Protein AF-A0A8J6J5U0-F1 (afdb_monomer_lite)

Secondary structure (DSSP, 8-state):
---PPP-----TTTT--HHHHHHHHHHHHHHHHHHHHHHHHHH--EEEEE-TTSPEEEEEEEEETTEEEEEEEETTEEEEEEEETTEEEEEETTEEEEEEEEEE-GGGSPPPPSSSPPPTT-EEEEEEETTEEEEEEEEPPTT--SS-SS---EEETTS-B--------EEE-TTS-EEESSSB--HHHHTSPPHHHHHHHHH---EEEES-HHHHHHHHHHHHHHHHHHHHHHHHHHHHHHHH-TTGGG-PPPHHHHHHHHHHHHHHHHHHHHHHHGGGG-EEE--

Sequence (287 aa):
MEKREPWEKKSPFSALSVYQRILLLLLIVMIAAFTGLAFWFQSHPGLVCVGMDGKKALLVRTQAGETVRYSGKLDGQSAEFSVTGDTVTYRWGEETYGPYQVKRDPTARPPYDPEDPWPSGQIGVEVRREGTVVFRGGYASPGRMLNDYWSRGLVWEDGTDYDDWTPGIYATTSTGEIVGVTTSADYHTVHQPQLYNVIQLVMGPRLSQRGSWTDYVKATALALFTVLYVLFYKQLLQARMNWLVKDGEQAQPSDISVAAALVGMLLLTGATLFSYLLPLTKLTPVW

Organism: NCBI:txid2763047

Foldseek 3Di:
DDDDDDDDPDPLVVPADPLLVVLLVLLVVLLVVLVVVVVVLVVWWFFWDQALQRDTDGFTWDDDPQKIKGWDDGPNWTWIWIDHQQFIWIDTHNDIDFRKGKDFDQLLEADADPVDGDQPPWTWMFIDGPNHTPATYTADAPPPDDPPDDDQRTAGNPRHGDPQPDSFNWDQDPVRFTDGPVGRDDPNVNPHDGVSVSNCVNVPHFIWTQFDPVLSVVLSVLSVVLSVCSSCVVVVQLVVQVVVDVPSVPDDDDPVSVVVSSVVSVVSSVVSSVSSVVRRSDIGTDD

Structure (mmCIF, N/CA/C/O backbone):
data_AF-A0A8J6J5U0-F1
#
_entry.id   AF-A0A8J6J5U0-F1
#
loop_
_atom_site.group_PDB
_atom_site.id
_atom_site.type_symbol
_atom_site.label_atom_id
_atom_site.label_alt_id
_atom_site.label_comp_id
_atom_site.label_asym_id
_atom_site.label_entity_id
_atom_site.label_seq_id
_atom_site.pdbx_PDB_ins_code
_atom_site.Cartn_x
_atom_site.Cartn_y
_atom_site.Cartn_z
_atom_site.occupancy
_atom_site.B_iso_or_equiv
_atom_site.auth_seq_id
_atom_site.auth_comp_id
_atom_site.auth_asym_id
_atom_site.auth_atom_id
_atom_site.pdbx_PDB_model_num
ATOM 1 N N . MET A 1 1 ? 34.403 -2.011 -63.382 1.00 35.84 1 MET A N 1
ATOM 2 C CA . MET A 1 1 ? 33.713 -3.083 -62.634 1.00 35.84 1 MET A CA 1
ATOM 3 C C . MET A 1 1 ? 34.403 -3.221 -61.293 1.00 35.84 1 MET A C 1
ATOM 5 O O . MET A 1 1 ? 35.448 -3.848 -61.207 1.00 35.84 1 MET A O 1
ATOM 9 N N . GLU A 1 2 ? 33.879 -2.541 -60.282 1.00 37.94 2 GLU A N 1
ATOM 10 C CA . GLU A 1 2 ? 34.408 -2.593 -58.921 1.00 37.94 2 GLU A CA 1
ATOM 11 C C . GLU A 1 2 ? 33.645 -3.694 -58.176 1.00 37.94 2 GLU A C 1
ATOM 13 O O . GLU A 1 2 ? 32.426 -3.608 -58.013 1.00 37.94 2 GLU A O 1
ATOM 18 N N . LYS A 1 3 ? 34.341 -4.778 -57.820 1.00 43.00 3 LYS A N 1
ATOM 19 C CA . LYS A 1 3 ? 33.795 -5.860 -56.992 1.00 43.00 3 LYS A CA 1
ATOM 20 C C . LYS A 1 3 ? 33.467 -5.272 -55.620 1.00 43.00 3 LYS A C 1
ATOM 22 O O . LYS A 1 3 ? 34.378 -4.957 -54.863 1.00 43.00 3 LYS A O 1
ATOM 27 N N . ARG A 1 4 ? 32.179 -5.112 -55.314 1.00 43.06 4 ARG A N 1
ATOM 28 C CA . ARG A 1 4 ? 31.720 -4.728 -53.975 1.00 43.06 4 ARG A CA 1
ATOM 29 C C . ARG A 1 4 ? 31.464 -5.991 -53.167 1.00 43.06 4 ARG A C 1
ATOM 31 O O . ARG A 1 4 ? 30.757 -6.887 -53.624 1.00 43.06 4 ARG A O 1
ATOM 38 N N . GLU A 1 5 ? 32.127 -6.067 -52.020 1.00 44.81 5 GLU A N 1
ATOM 39 C CA . GLU A 1 5 ? 32.159 -7.248 -51.164 1.00 44.81 5 GLU A CA 1
ATOM 40 C C . GLU A 1 5 ? 30.759 -7.629 -50.650 1.00 44.81 5 GLU A C 1
ATOM 42 O O . GLU A 1 5 ? 29.944 -6.744 -50.368 1.00 44.81 5 GLU A O 1
ATOM 47 N N . PRO A 1 6 ? 30.462 -8.937 -50.522 1.00 40.66 6 PRO A N 1
ATOM 48 C CA . PRO A 1 6 ? 29.196 -9.396 -49.979 1.00 40.66 6 PRO A CA 1
ATOM 49 C C . PRO A 1 6 ? 29.103 -9.001 -48.506 1.00 40.66 6 PRO A C 1
ATOM 51 O O . PRO A 1 6 ? 30.085 -9.094 -47.773 1.00 40.66 6 PRO A O 1
ATOM 54 N N . TRP A 1 7 ? 27.910 -8.596 -48.068 1.00 47.72 7 TRP A N 1
ATOM 55 C CA . TRP A 1 7 ? 27.603 -8.318 -46.667 1.00 47.72 7 TRP A CA 1
ATOM 56 C C . TRP A 1 7 ? 28.058 -9.492 -45.784 1.00 47.72 7 TRP A C 1
ATOM 58 O O . TRP A 1 7 ? 27.410 -10.540 -45.745 1.00 47.72 7 TRP A O 1
ATOM 68 N N . GLU A 1 8 ? 29.202 -9.330 -45.110 1.00 43.94 8 GLU A N 1
ATOM 69 C CA . GLU A 1 8 ? 29.763 -10.322 -44.195 1.00 43.94 8 GLU A CA 1
ATOM 70 C C . GLU A 1 8 ? 28.696 -10.746 -43.181 1.00 43.94 8 GLU A C 1
ATOM 72 O O . GLU A 1 8 ? 28.087 -9.910 -42.503 1.00 43.94 8 GLU A O 1
ATOM 77 N N . LYS A 1 9 ? 28.522 -12.064 -43.023 1.00 45.69 9 LYS A N 1
ATOM 78 C CA . LYS A 1 9 ? 27.790 -12.679 -41.910 1.00 45.69 9 LYS A CA 1
ATOM 79 C C . LYS A 1 9 ? 28.542 -12.424 -40.596 1.00 45.69 9 LYS A C 1
ATOM 81 O O . LYS A 1 9 ? 29.143 -13.326 -40.020 1.00 45.69 9 LYS A O 1
ATOM 86 N N . LYS A 1 10 ? 28.524 -11.184 -40.112 1.00 42.53 10 LYS A N 1
ATOM 87 C CA . LYS A 1 10 ? 28.963 -10.836 -38.759 1.00 42.53 10 LYS A CA 1
ATOM 88 C C . LYS A 1 10 ? 27.924 -11.330 -37.760 1.00 42.53 10 LYS A C 1
ATOM 90 O O . LYS A 1 10 ? 26.721 -11.213 -37.995 1.00 42.53 10 LYS A O 1
ATOM 95 N N . SER A 1 11 ? 28.388 -11.894 -36.643 1.00 50.31 11 SER A N 1
ATOM 96 C CA . SER A 1 11 ? 27.507 -12.316 -35.549 1.00 50.31 11 SER A CA 1
ATOM 97 C C . SER A 1 11 ? 26.600 -11.145 -35.134 1.00 50.31 11 SER A C 1
ATOM 99 O O . SER A 1 11 ? 27.070 -10.002 -35.108 1.00 50.31 11 SER A O 1
ATOM 101 N N . PRO A 1 12 ? 25.321 -11.381 -34.788 1.00 54.31 12 PRO A N 1
ATOM 102 C CA . PRO A 1 12 ? 24.338 -10.312 -34.574 1.00 54.31 12 PRO A CA 1
ATOM 103 C C . PRO A 1 12 ? 24.790 -9.265 -33.540 1.00 54.31 12 PRO A C 1
ATOM 105 O O . PRO A 1 12 ? 24.463 -8.089 -33.667 1.00 54.31 12 PRO A O 1
ATOM 108 N N . PHE A 1 13 ? 25.632 -9.656 -32.576 1.00 48.62 13 PHE A N 1
ATOM 109 C CA . PHE A 1 13 ? 26.193 -8.767 -31.556 1.00 48.62 13 PHE A CA 1
ATOM 110 C C . PHE A 1 13 ? 27.357 -7.878 -32.033 1.00 48.62 13 PHE A C 1
ATOM 112 O O . PHE A 1 13 ? 27.540 -6.759 -31.539 1.00 48.62 13 PHE A O 1
ATOM 119 N N . SER A 1 14 ? 28.149 -8.329 -33.008 1.00 51.62 14 SER A N 1
ATOM 120 C CA . SER A 1 14 ? 29.269 -7.545 -33.554 1.00 51.62 14 SER A CA 1
ATOM 121 C C . SER A 1 14 ? 28.816 -6.460 -34.542 1.00 51.62 14 SER A C 1
ATOM 123 O O . SER A 1 14 ? 29.557 -5.511 -34.782 1.00 51.62 14 SER A O 1
ATOM 125 N N . ALA A 1 15 ? 27.574 -6.541 -35.036 1.00 63.59 15 ALA A N 1
ATOM 126 C CA . ALA A 1 15 ? 26.960 -5.582 -35.959 1.00 63.59 15 ALA A CA 1
ATOM 127 C C . ALA A 1 15 ? 26.142 -4.454 -35.281 1.00 63.59 15 ALA A C 1
ATOM 129 O O . ALA A 1 15 ? 25.569 -3.611 -35.988 1.00 63.59 15 ALA A O 1
ATOM 130 N N 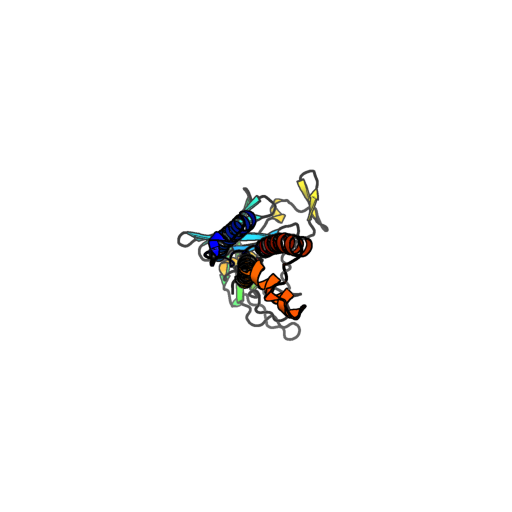. LEU A 1 16 ? 26.063 -4.449 -33.942 1.00 75.12 16 LEU A N 1
ATOM 131 C CA . LEU A 1 16 ? 25.364 -3.438 -33.134 1.00 75.12 16 LEU A CA 1
ATOM 132 C C . LEU A 1 16 ? 26.233 -2.193 -32.931 1.00 75.12 16 LEU A C 1
ATOM 134 O O . LEU A 1 16 ? 27.407 -2.307 -32.569 1.00 75.12 16 LEU A O 1
ATOM 138 N N . SER A 1 17 ? 25.646 -1.006 -33.097 1.00 84.31 17 SER A N 1
ATOM 139 C CA . SER A 1 17 ? 26.330 0.254 -32.786 1.00 84.31 17 SER A CA 1
ATOM 140 C C . SER A 1 17 ? 26.528 0.422 -31.275 1.00 84.31 17 SER A C 1
ATOM 142 O O . SER A 1 17 ? 25.809 -0.170 -30.467 1.00 84.31 17 SER A O 1
ATOM 144 N N . VAL A 1 18 ? 27.489 1.264 -30.874 1.00 87.50 18 VAL A N 1
ATOM 145 C CA . VAL A 1 18 ? 27.722 1.605 -29.455 1.00 87.50 18 VAL A CA 1
ATOM 146 C C . VAL A 1 18 ? 26.430 2.098 -28.795 1.00 87.50 18 VAL A C 1
ATOM 148 O O . VAL A 1 18 ? 26.090 1.654 -27.704 1.00 87.50 18 VAL A O 1
ATOM 151 N N . TYR A 1 19 ? 25.662 2.927 -29.503 1.00 88.25 19 TYR A N 1
ATOM 152 C CA . TYR A 1 19 ? 24.352 3.405 -29.065 1.00 88.25 19 TYR A CA 1
ATOM 153 C C . TYR A 1 19 ? 23.380 2.264 -28.724 1.00 88.25 19 TYR A C 1
ATOM 155 O O . TYR A 1 19 ? 22.807 2.239 -27.638 1.00 88.25 19 TYR A O 1
ATOM 163 N N . GLN A 1 20 ? 23.234 1.277 -29.613 1.00 88.94 20 GLN A N 1
ATOM 164 C CA . GLN A 1 20 ? 22.337 0.140 -29.382 1.00 88.94 20 GLN A CA 1
ATOM 165 C C . GLN A 1 20 ? 22.795 -0.715 -28.202 1.00 88.94 20 GLN A C 1
ATOM 167 O O . GLN A 1 20 ? 21.971 -1.162 -27.411 1.00 88.94 20 GLN A O 1
ATOM 172 N N . ARG A 1 21 ? 24.108 -0.916 -28.052 1.00 90.06 21 ARG A N 1
ATOM 173 C CA . ARG A 1 21 ? 24.668 -1.648 -26.908 1.00 90.06 21 ARG A CA 1
ATOM 174 C C . ARG A 1 21 ? 24.362 -0.946 -25.587 1.00 90.06 21 ARG A C 1
ATOM 176 O O . ARG A 1 21 ? 23.990 -1.622 -24.635 1.00 90.06 21 ARG A O 1
ATOM 183 N N . ILE A 1 22 ? 24.466 0.386 -25.547 1.00 93.69 22 ILE A N 1
ATOM 184 C CA . ILE A 1 22 ? 24.105 1.188 -24.369 1.00 93.69 22 ILE A CA 1
ATOM 185 C C . ILE A 1 22 ? 22.617 1.019 -24.041 1.00 93.69 22 ILE A C 1
ATOM 187 O O . ILE A 1 22 ? 22.287 0.732 -22.893 1.00 93.69 22 ILE A O 1
ATOM 191 N N . LEU A 1 23 ? 21.724 1.139 -25.031 1.00 93.94 23 LEU A N 1
ATOM 192 C CA . LEU A 1 23 ? 20.285 0.957 -24.805 1.00 93.94 23 LEU A CA 1
ATOM 193 C C . LEU A 1 23 ? 19.945 -0.451 -24.308 1.00 93.94 23 LEU A C 1
ATOM 195 O O . LEU A 1 23 ? 19.173 -0.598 -23.366 1.00 93.94 23 LEU A O 1
ATOM 199 N N . LEU A 1 24 ? 20.538 -1.486 -24.907 1.00 94.62 24 LEU A N 1
ATOM 200 C CA . LEU A 1 24 ? 20.329 -2.871 -24.483 1.00 94.62 24 LEU A CA 1
ATOM 201 C C . LEU A 1 24 ? 20.815 -3.101 -23.053 1.00 94.62 24 LEU A C 1
ATOM 203 O O . LEU A 1 24 ? 20.106 -3.722 -22.265 1.00 94.62 24 LEU A O 1
ATOM 207 N N . LEU A 1 25 ? 21.988 -2.569 -22.699 1.00 95.38 25 LEU A N 1
ATOM 208 C CA . LEU A 1 25 ? 22.501 -2.643 -21.335 1.00 95.38 25 LEU A CA 1
ATOM 209 C C . LEU A 1 25 ? 21.551 -1.942 -20.359 1.00 95.38 25 LEU A C 1
ATOM 211 O O . LEU A 1 25 ? 21.225 -2.515 -19.323 1.00 95.38 25 LEU A O 1
ATOM 215 N N . LEU A 1 26 ? 21.049 -0.752 -20.703 1.00 95.75 26 LEU A N 1
ATOM 216 C CA . LEU A 1 26 ? 20.082 -0.025 -19.879 1.00 95.75 26 LEU A CA 1
ATOM 217 C C . LEU A 1 26 ? 18.784 -0.820 -19.692 1.00 95.75 26 LEU A C 1
ATOM 219 O O . LEU A 1 26 ? 18.304 -0.931 -18.567 1.00 95.75 26 LEU A O 1
ATOM 223 N N . LEU A 1 27 ? 18.242 -1.420 -20.756 1.00 95.62 27 LEU A N 1
ATOM 224 C CA . LEU A 1 27 ? 17.044 -2.265 -20.688 1.00 95.62 27 LEU A CA 1
ATOM 225 C C . LEU A 1 27 ? 17.261 -3.491 -19.787 1.00 95.62 27 LEU A C 1
ATOM 227 O O . LEU A 1 27 ? 16.396 -3.807 -18.974 1.00 95.62 27 LEU A O 1
ATOM 231 N N . ILE A 1 28 ? 18.421 -4.151 -19.882 1.00 95.56 28 ILE A N 1
ATOM 232 C CA . ILE A 1 28 ? 18.774 -5.296 -19.026 1.00 95.56 28 ILE A CA 1
ATOM 233 C C . ILE A 1 28 ? 18.877 -4.867 -17.560 1.00 95.56 28 ILE A C 1
ATOM 235 O O . ILE A 1 28 ? 18.290 -5.511 -16.691 1.00 95.56 28 ILE A O 1
ATOM 239 N N . VAL A 1 29 ? 19.589 -3.770 -17.282 1.00 96.50 29 VAL A N 1
ATOM 240 C CA . VAL A 1 29 ? 19.723 -3.216 -15.925 1.00 96.50 29 VAL A CA 1
ATOM 241 C C . VAL A 1 29 ? 18.355 -2.849 -15.361 1.00 96.50 29 VAL A C 1
ATOM 243 O O . VAL A 1 29 ? 18.065 -3.166 -14.211 1.00 96.50 29 VAL A O 1
ATOM 246 N N . MET A 1 30 ? 17.493 -2.239 -16.171 1.00 95.25 30 MET A N 1
ATOM 247 C CA . MET A 1 30 ? 16.136 -1.880 -15.783 1.00 95.25 30 MET A CA 1
ATOM 248 C C . MET A 1 30 ? 15.313 -3.121 -15.422 1.00 95.25 30 MET A C 1
ATOM 250 O O . MET A 1 30 ? 14.758 -3.173 -14.328 1.00 95.25 30 MET A O 1
ATOM 254 N N . ILE A 1 31 ? 15.287 -4.149 -16.278 1.00 95.19 31 ILE A N 1
ATOM 255 C CA . ILE A 1 31 ? 14.587 -5.406 -15.977 1.00 95.19 31 ILE A CA 1
ATOM 256 C C . ILE A 1 31 ? 15.116 -5.998 -14.668 1.00 95.19 31 ILE A C 1
ATOM 258 O O . ILE A 1 31 ? 14.320 -6.304 -13.785 1.00 95.19 31 ILE A O 1
ATOM 262 N N . ALA A 1 32 ? 16.434 -6.115 -14.490 1.00 95.31 32 ALA A N 1
ATOM 263 C CA . ALA A 1 32 ? 17.014 -6.683 -13.273 1.00 95.31 32 ALA A CA 1
ATOM 264 C C . ALA A 1 32 ? 16.643 -5.873 -12.015 1.00 95.31 32 ALA A C 1
ATOM 266 O O . ALA A 1 32 ? 16.165 -6.440 -11.030 1.00 95.31 32 ALA A O 1
ATOM 267 N N . ALA A 1 33 ? 16.793 -4.546 -12.064 1.00 94.50 33 ALA A N 1
ATOM 268 C CA . ALA A 1 33 ? 16.499 -3.655 -10.946 1.00 94.50 33 ALA A CA 1
ATOM 269 C C . ALA A 1 33 ? 15.013 -3.678 -10.564 1.00 94.50 33 ALA A C 1
ATOM 271 O O . ALA A 1 33 ? 14.679 -3.849 -9.391 1.00 94.50 33 ALA A O 1
ATOM 272 N N . PHE A 1 34 ? 14.110 -3.567 -11.543 1.00 93.38 34 PHE A N 1
ATOM 273 C CA . PHE A 1 34 ? 12.672 -3.586 -11.279 1.00 93.38 34 PHE A CA 1
ATOM 274 C C . PHE A 1 34 ? 12.158 -4.979 -10.907 1.00 93.38 34 PHE A C 1
ATOM 276 O O . PHE A 1 34 ? 11.198 -5.062 -10.149 1.00 93.38 34 PHE A O 1
ATOM 283 N N . THR A 1 35 ? 12.807 -6.065 -11.346 1.00 92.38 35 THR A N 1
ATOM 284 C CA . THR A 1 35 ? 12.536 -7.417 -10.816 1.00 92.38 35 THR A CA 1
ATOM 285 C C . THR A 1 35 ? 12.825 -7.477 -9.320 1.00 92.38 35 THR A C 1
ATOM 287 O O . THR A 1 35 ? 11.966 -7.891 -8.544 1.00 92.38 35 THR A O 1
ATOM 290 N N . GLY A 1 36 ? 14.014 -7.026 -8.905 1.00 91.69 36 GLY A N 1
ATOM 291 C CA . GLY A 1 36 ? 14.390 -6.996 -7.491 1.00 91.69 36 GLY A CA 1
ATOM 292 C C . GLY A 1 36 ? 13.451 -6.117 -6.666 1.00 91.69 36 GLY A C 1
ATOM 293 O O . GLY A 1 36 ? 13.005 -6.516 -5.592 1.00 91.69 36 GLY A O 1
ATOM 294 N N . LEU A 1 37 ? 13.082 -4.952 -7.202 1.00 90.69 37 LEU A N 1
ATOM 295 C CA . LEU A 1 37 ? 12.168 -4.022 -6.547 1.00 90.69 37 LEU A CA 1
ATOM 296 C C . LEU A 1 37 ? 10.739 -4.576 -6.430 1.00 90.69 37 LEU A C 1
ATOM 298 O O . LEU A 1 37 ? 10.109 -4.427 -5.385 1.00 90.69 37 LEU A O 1
ATOM 302 N N . ALA A 1 38 ? 10.233 -5.238 -7.474 1.00 87.75 38 ALA A N 1
ATOM 303 C CA . ALA A 1 38 ? 8.927 -5.888 -7.449 1.00 87.75 38 ALA A CA 1
ATOM 304 C C . ALA A 1 38 ? 8.890 -7.002 -6.396 1.00 87.75 38 ALA A C 1
ATOM 306 O O . ALA A 1 38 ? 7.968 -7.041 -5.584 1.00 87.75 38 ALA A O 1
ATOM 307 N N . PHE A 1 39 ? 9.922 -7.851 -6.350 1.00 88.69 39 PHE A N 1
ATOM 308 C CA . PHE A 1 39 ? 10.032 -8.903 -5.340 1.00 88.69 39 PHE A CA 1
ATOM 309 C C . PHE A 1 39 ? 10.104 -8.328 -3.921 1.00 88.69 39 PHE A C 1
ATOM 311 O O . PHE A 1 39 ? 9.427 -8.811 -3.010 1.00 88.69 39 PHE A O 1
ATOM 318 N N . TRP A 1 40 ? 10.874 -7.251 -3.738 1.00 88.31 40 TRP A N 1
ATOM 319 C CA . TRP A 1 40 ? 10.958 -6.539 -2.469 1.00 88.31 40 TRP A CA 1
ATOM 320 C C . TRP A 1 40 ? 9.591 -6.015 -2.019 1.00 88.31 40 TRP A C 1
ATOM 322 O O . TRP A 1 40 ? 9.169 -6.321 -0.907 1.00 88.31 40 TRP A O 1
ATOM 332 N N . PHE A 1 41 ? 8.866 -5.272 -2.861 1.00 86.00 41 PHE A N 1
ATOM 333 C CA . PHE A 1 41 ? 7.555 -4.730 -2.480 1.00 86.00 41 PHE A CA 1
ATOM 334 C C . PHE A 1 41 ? 6.514 -5.813 -2.210 1.00 86.00 41 PHE A C 1
ATOM 336 O O . PHE A 1 41 ? 5.712 -5.671 -1.289 1.00 86.00 41 PHE A O 1
ATOM 343 N N . GLN A 1 42 ? 6.562 -6.907 -2.962 1.00 80.75 42 GLN A N 1
ATOM 344 C CA . GLN A 1 42 ? 5.651 -8.035 -2.800 1.00 80.75 42 GLN A CA 1
ATOM 345 C C . GLN A 1 42 ? 5.911 -8.821 -1.508 1.00 80.75 42 GLN A C 1
ATOM 347 O O . GLN A 1 42 ? 4.984 -9.364 -0.913 1.00 80.75 42 GLN A O 1
ATOM 352 N N . SER A 1 43 ? 7.158 -8.819 -1.032 1.00 83.50 43 SER A N 1
ATOM 353 C CA . SER A 1 43 ? 7.547 -9.435 0.242 1.00 83.50 43 SER A CA 1
ATOM 354 C C . SER A 1 43 ? 7.218 -8.569 1.465 1.00 83.50 43 SER A C 1
ATOM 356 O O . SER A 1 43 ? 7.273 -9.061 2.589 1.00 83.50 43 SER A O 1
ATOM 358 N N . HIS A 1 44 ? 6.869 -7.293 1.265 1.00 84.81 44 HIS A N 1
ATOM 359 C CA . HIS A 1 44 ? 6.624 -6.321 2.336 1.00 84.81 44 HIS A CA 1
ATOM 360 C C . HIS A 1 44 ? 5.211 -5.720 2.249 1.00 84.81 44 HIS A C 1
ATOM 362 O O . HIS A 1 44 ? 5.059 -4.509 2.045 1.00 84.81 44 HIS A O 1
ATOM 368 N N . PRO A 1 45 ? 4.155 -6.543 2.396 1.00 87.44 45 PRO A N 1
ATOM 369 C CA . PRO A 1 45 ? 2.794 -6.037 2.467 1.00 87.44 45 PRO A CA 1
ATOM 370 C C . PRO A 1 45 ? 2.588 -5.230 3.757 1.00 87.44 45 PRO A C 1
ATOM 372 O O . PRO A 1 45 ? 3.256 -5.445 4.771 1.00 87.44 45 PRO A O 1
ATOM 375 N N . GLY A 1 46 ? 1.651 -4.290 3.734 1.00 85.94 46 GLY A N 1
ATOM 376 C CA . GLY A 1 46 ? 1.410 -3.380 4.847 1.00 85.94 46 GLY A CA 1
ATOM 377 C C . GLY A 1 46 ? -0.040 -2.942 4.977 1.00 85.94 46 GLY A C 1
ATOM 378 O O . GLY A 1 46 ? -0.860 -3.170 4.090 1.00 85.94 46 GLY A O 1
ATOM 379 N N . LEU A 1 47 ? -0.354 -2.305 6.098 1.00 84.12 47 LEU A N 1
ATOM 380 C CA . LEU A 1 47 ? -1.639 -1.660 6.326 1.00 84.12 47 LEU A CA 1
ATOM 381 C C . LEU A 1 47 ? -1.673 -0.321 5.583 1.00 84.12 47 LEU A C 1
ATOM 383 O O . LEU A 1 47 ? -0.702 0.436 5.625 1.00 84.12 47 LEU A O 1
ATOM 387 N N . VAL A 1 48 ? -2.783 -0.019 4.911 1.00 81.38 48 VAL A N 1
ATOM 388 C CA . VAL A 1 48 ? -2.995 1.306 4.316 1.00 81.38 48 VAL A CA 1
ATOM 389 C C . VAL A 1 48 ? -3.734 2.176 5.314 1.00 81.38 48 VAL A C 1
ATOM 391 O O . VAL A 1 48 ? -4.851 1.848 5.701 1.00 81.38 48 VAL A O 1
ATOM 394 N N . CYS A 1 49 ? -3.123 3.294 5.682 1.00 75.44 49 CYS A N 1
ATOM 395 C CA . CYS A 1 49 ? -3.754 4.334 6.485 1.00 75.44 49 CYS A CA 1
ATOM 396 C C . CYS A 1 49 ? -3.933 5.590 5.641 1.00 75.44 49 CYS A C 1
ATOM 398 O O . CYS A 1 49 ? -3.149 5.852 4.728 1.00 75.44 49 CYS A O 1
ATOM 400 N N . VAL A 1 50 ? -4.975 6.358 5.932 1.00 73.69 50 VAL A N 1
ATOM 401 C CA . VAL A 1 50 ? -5.227 7.648 5.291 1.00 73.69 50 VAL A CA 1
ATOM 402 C C . VAL A 1 50 ? -4.844 8.724 6.295 1.00 73.69 50 VAL A C 1
ATOM 404 O O . VAL A 1 50 ? -5.334 8.704 7.419 1.00 73.69 50 VAL A O 1
ATOM 407 N N . GLY A 1 51 ? -3.910 9.590 5.907 1.00 66.88 51 GLY A N 1
ATOM 408 C CA . GLY A 1 51 ? -3.508 10.750 6.695 1.00 66.88 51 GLY A CA 1
ATOM 409 C C . GLY A 1 51 ? -4.535 11.873 6.618 1.00 66.88 51 GLY A C 1
ATOM 410 O O . GLY A 1 51 ? -5.493 11.809 5.841 1.00 66.88 51 GLY A O 1
ATOM 411 N N . MET A 1 52 ? -4.316 12.928 7.395 1.00 67.44 52 MET A N 1
ATOM 412 C CA . MET A 1 52 ? -5.243 14.063 7.485 1.00 67.44 52 MET A CA 1
ATOM 413 C C . MET A 1 52 ? -5.454 14.784 6.150 1.00 67.44 52 MET A C 1
ATOM 415 O O . MET A 1 52 ? -6.538 15.281 5.864 1.00 67.44 52 MET A O 1
ATOM 419 N N . ASP A 1 53 ? -4.420 14.828 5.310 1.00 66.69 53 ASP A N 1
ATOM 420 C CA . ASP A 1 53 ? -4.464 15.450 3.985 1.00 66.69 53 ASP A CA 1
ATOM 421 C C . ASP A 1 53 ? -5.073 14.531 2.905 1.00 66.69 53 ASP A C 1
ATOM 423 O O . ASP A 1 53 ? -4.986 14.812 1.706 1.00 66.69 53 ASP A O 1
ATOM 427 N N . GLY A 1 54 ? -5.659 13.403 3.320 1.00 64.75 54 GLY A N 1
ATOM 428 C CA . GLY A 1 54 ? -6.220 12.382 2.444 1.00 64.75 54 GLY A CA 1
ATOM 429 C C . GLY A 1 54 ? -5.167 11.517 1.745 1.00 64.75 54 GLY A C 1
ATOM 430 O O . GLY A 1 54 ? -5.526 10.637 0.952 1.00 64.75 54 GLY A O 1
ATOM 431 N N . LYS A 1 55 ? -3.864 11.718 2.003 1.00 71.06 55 LYS A N 1
ATOM 432 C CA . LYS A 1 55 ? -2.822 10.884 1.396 1.00 71.06 55 LYS A CA 1
ATOM 433 C C . LYS A 1 55 ? -2.780 9.515 2.052 1.00 71.06 55 LYS A C 1
ATOM 435 O O . LYS A 1 55 ? -2.822 9.356 3.268 1.00 71.06 55 LYS A O 1
ATOM 440 N N . LYS A 1 56 ? -2.631 8.495 1.210 1.00 77.94 56 LYS A N 1
ATOM 441 C CA . LYS A 1 56 ? -2.475 7.111 1.653 1.00 77.94 56 LYS A CA 1
ATOM 442 C C . LYS A 1 56 ? -1.028 6.851 2.060 1.00 77.94 56 LYS A C 1
ATOM 444 O O . LYS A 1 56 ? -0.112 7.026 1.255 1.00 77.94 56 LYS A O 1
ATOM 449 N N . ALA A 1 57 ? -0.838 6.367 3.276 1.00 81.38 57 ALA A N 1
ATOM 450 C CA . ALA A 1 57 ? 0.414 5.835 3.783 1.00 81.38 57 ALA A CA 1
ATOM 451 C C . ALA A 1 57 ? 0.364 4.305 3.823 1.00 81.38 57 ALA A C 1
ATOM 453 O O . ALA A 1 57 ? -0.685 3.712 4.069 1.00 81.38 57 ALA A O 1
ATOM 454 N N . LEU A 1 58 ? 1.513 3.667 3.598 1.00 85.50 58 LEU A N 1
ATOM 455 C CA . LEU A 1 58 ? 1.675 2.224 3.757 1.00 85.50 58 LEU A CA 1
ATOM 456 C C . LEU A 1 58 ? 2.543 1.955 4.986 1.00 85.50 58 LEU A C 1
ATOM 458 O O . LEU A 1 58 ? 3.718 2.324 5.000 1.00 85.50 58 LEU A O 1
ATOM 462 N N . LEU A 1 59 ? 1.960 1.301 5.984 1.00 88.75 59 LEU A N 1
ATOM 463 C CA . LEU A 1 59 ? 2.625 0.844 7.198 1.00 88.75 59 LEU A CA 1
ATOM 464 C C . LEU A 1 59 ? 3.026 -0.620 7.012 1.00 88.75 59 LEU A C 1
ATOM 466 O O . LEU A 1 59 ? 2.180 -1.514 7.023 1.00 88.75 59 LEU A O 1
ATOM 470 N N . VAL A 1 60 ? 4.311 -0.869 6.792 1.00 91.06 60 VAL A N 1
ATOM 471 C CA . VAL A 1 60 ? 4.838 -2.190 6.436 1.00 91.06 60 VAL A CA 1
ATOM 472 C C . VAL A 1 60 ? 4.702 -3.149 7.613 1.00 91.06 60 VAL A C 1
ATOM 474 O O . VAL A 1 60 ? 5.085 -2.830 8.740 1.00 91.06 60 VAL A O 1
ATOM 477 N N . ARG A 1 61 ? 4.172 -4.345 7.342 1.00 92.31 61 ARG A N 1
ATOM 478 C CA . ARG A 1 61 ? 4.026 -5.403 8.339 1.00 92.31 61 ARG A CA 1
ATOM 479 C C . ARG A 1 61 ? 5.384 -6.026 8.649 1.00 92.31 61 ARG A C 1
ATOM 481 O O . ARG A 1 61 ? 6.077 -6.494 7.753 1.00 92.31 61 ARG A O 1
ATOM 488 N N . THR A 1 62 ? 5.712 -6.123 9.928 1.00 92.00 62 THR A N 1
ATOM 489 C CA . THR A 1 62 ? 6.858 -6.868 10.454 1.00 92.00 62 THR A CA 1
ATOM 490 C C . THR A 1 62 ? 6.389 -7.720 11.624 1.00 92.00 62 THR A C 1
ATOM 492 O O . THR A 1 62 ? 5.662 -7.238 12.483 1.00 92.00 62 THR A O 1
ATOM 495 N N . GLN A 1 63 ? 6.800 -8.982 11.692 1.00 90.50 63 GLN A N 1
ATOM 496 C CA . GLN A 1 63 ? 6.437 -9.867 12.799 1.00 90.50 63 GLN A CA 1
ATOM 497 C C . GLN A 1 63 ? 7.679 -10.226 13.611 1.00 90.50 63 GLN A C 1
ATOM 499 O O . GLN A 1 63 ? 8.682 -10.660 13.051 1.00 90.50 63 GLN A O 1
ATOM 504 N N . ALA A 1 64 ? 7.607 -10.036 14.926 1.00 89.06 64 ALA A N 1
ATOM 505 C CA . ALA A 1 64 ? 8.659 -10.390 15.867 1.00 89.06 64 ALA A CA 1
ATOM 506 C C . ALA A 1 64 ? 8.041 -11.214 17.004 1.00 89.06 64 ALA A C 1
ATOM 508 O O . ALA A 1 64 ? 7.395 -10.667 17.896 1.00 89.06 64 ALA A O 1
ATOM 509 N N . GLY A 1 65 ? 8.210 -12.539 16.945 1.00 89.62 65 GLY A N 1
ATOM 510 C CA . GLY A 1 65 ? 7.547 -13.460 17.870 1.00 89.62 65 GLY A CA 1
ATOM 511 C C . GLY A 1 65 ? 6.021 -13.378 17.756 1.00 89.62 65 GLY A C 1
ATOM 512 O O . GLY A 1 65 ? 5.464 -13.512 16.662 1.00 89.62 65 GLY A O 1
ATOM 513 N N . GLU A 1 66 ? 5.361 -13.141 18.888 1.00 89.62 66 GLU A N 1
ATOM 514 C CA . GLU A 1 66 ? 3.900 -13.009 18.999 1.00 89.62 66 GLU A CA 1
ATOM 515 C C . GLU A 1 66 ? 3.386 -11.611 18.627 1.00 89.62 66 GLU A C 1
ATOM 517 O O . GLU A 1 66 ? 2.189 -11.435 18.399 1.00 89.62 66 GLU A O 1
ATOM 522 N N . THR A 1 67 ? 4.277 -10.619 18.522 1.00 92.62 67 THR A N 1
ATOM 523 C CA . THR A 1 67 ? 3.905 -9.240 18.202 1.00 92.62 67 THR A CA 1
ATOM 524 C C . THR A 1 67 ? 4.020 -8.978 16.704 1.00 92.62 67 THR A C 1
ATOM 526 O O . THR A 1 67 ? 5.075 -9.161 16.085 1.00 92.62 67 THR A O 1
ATOM 529 N N . VAL A 1 68 ? 2.939 -8.475 16.116 1.00 93.75 68 VAL A N 1
ATOM 530 C CA . VAL A 1 68 ? 2.900 -7.969 14.743 1.00 93.75 68 VAL A CA 1
ATOM 531 C C . VAL A 1 68 ? 2.934 -6.446 14.782 1.00 93.75 68 VAL A C 1
ATOM 533 O O . VAL A 1 68 ? 2.081 -5.815 15.396 1.00 93.75 68 VAL A O 1
ATOM 536 N N . ARG A 1 69 ? 3.916 -5.850 14.110 1.00 94.94 69 ARG A N 1
ATOM 537 C CA . ARG A 1 69 ? 4.080 -4.403 13.975 1.00 94.94 69 ARG A CA 1
ATOM 538 C C . ARG A 1 69 ? 3.742 -3.945 12.565 1.00 94.94 69 ARG A C 1
ATOM 540 O O . ARG A 1 69 ? 4.095 -4.618 11.600 1.00 94.94 69 ARG A O 1
ATOM 547 N N . TYR A 1 70 ? 3.107 -2.790 12.447 1.00 92.56 70 TYR A N 1
ATOM 548 C CA . TYR A 1 70 ? 2.860 -2.099 11.186 1.00 92.56 70 TYR A CA 1
ATOM 549 C C . TYR A 1 70 ? 3.465 -0.712 11.293 1.00 92.56 70 TYR A C 1
ATOM 551 O O . TYR A 1 70 ? 2.904 0.125 11.992 1.00 92.56 70 TYR A O 1
ATOM 559 N N . SER A 1 71 ? 4.598 -0.474 10.634 1.00 93.00 71 SER A N 1
ATOM 560 C CA . SER A 1 71 ? 5.370 0.761 10.803 1.00 93.00 71 SER A CA 1
ATOM 561 C C . SER A 1 71 ? 5.642 1.486 9.488 1.00 93.00 71 SER A C 1
ATOM 563 O O . SER A 1 71 ? 5.765 0.886 8.419 1.00 93.00 71 SER A O 1
ATOM 565 N N . GLY A 1 72 ? 5.717 2.812 9.549 1.00 90.12 72 GLY A N 1
ATOM 566 C CA . GLY A 1 72 ? 5.955 3.654 8.381 1.00 90.12 72 GLY A CA 1
ATOM 567 C C . GLY A 1 72 ? 5.859 5.136 8.717 1.00 90.12 72 GLY A C 1
ATOM 568 O O . GLY A 1 72 ? 6.014 5.532 9.869 1.00 90.12 72 GLY A O 1
ATOM 569 N N . LYS A 1 73 ? 5.618 5.963 7.697 1.00 90.19 73 LYS A N 1
ATOM 570 C CA . LYS A 1 73 ? 5.407 7.405 7.868 1.00 90.19 73 LYS A CA 1
ATOM 571 C C . LYS A 1 73 ? 3.964 7.782 7.559 1.00 90.19 73 LYS A C 1
ATOM 573 O O . LYS A 1 73 ? 3.494 7.467 6.467 1.00 90.19 73 LYS A O 1
ATOM 578 N N . LEU A 1 74 ? 3.314 8.484 8.482 1.00 83.62 74 LEU A N 1
ATOM 579 C CA . LEU A 1 74 ? 1.961 9.030 8.354 1.00 83.62 74 LEU A CA 1
ATOM 580 C C . LEU A 1 74 ? 1.996 10.491 8.813 1.00 83.62 74 LEU A C 1
ATOM 582 O O . LEU A 1 74 ? 2.564 10.777 9.864 1.00 83.62 74 LEU A O 1
ATOM 586 N N . ASP A 1 75 ? 1.457 11.407 8.008 1.00 81.19 75 ASP A N 1
ATOM 587 C CA . ASP A 1 75 ? 1.445 12.851 8.304 1.00 81.19 75 ASP A CA 1
ATOM 588 C C . ASP A 1 75 ? 2.833 13.425 8.663 1.00 81.19 75 ASP A C 1
ATOM 590 O O . ASP A 1 75 ? 2.997 14.287 9.518 1.00 81.19 75 ASP A O 1
ATOM 594 N N . GLY A 1 76 ? 3.881 12.908 8.010 1.00 84.56 76 GLY A N 1
ATOM 595 C CA . GLY A 1 76 ? 5.270 13.340 8.208 1.00 84.56 76 GLY A CA 1
ATOM 596 C C . GLY A 1 76 ? 5.983 12.730 9.423 1.00 84.56 76 GLY A C 1
ATOM 597 O O . GLY A 1 76 ? 7.215 12.760 9.455 1.00 84.56 76 GLY A O 1
ATOM 598 N N . GLN A 1 77 ? 5.256 12.106 10.351 1.00 89.44 77 GLN A N 1
ATOM 599 C CA . GLN A 1 77 ? 5.802 11.464 11.548 1.00 89.44 77 GLN A CA 1
ATOM 600 C C . GLN A 1 77 ? 5.934 9.947 11.396 1.00 89.44 77 GLN A C 1
ATOM 602 O O . GLN A 1 77 ? 5.346 9.328 10.505 1.00 89.44 77 GLN A O 1
ATOM 607 N N . SER A 1 78 ? 6.744 9.337 12.265 1.00 92.19 78 SER A N 1
ATOM 608 C CA . SER A 1 78 ? 6.815 7.878 12.381 1.00 92.19 78 SER A CA 1
ATOM 609 C C . SER A 1 78 ? 5.528 7.360 13.011 1.00 92.19 78 SER A C 1
ATOM 611 O O . SER A 1 78 ? 5.182 7.780 14.106 1.00 92.19 78 SER A O 1
ATOM 613 N N . ALA A 1 79 ? 4.852 6.426 12.354 1.00 90.06 79 ALA A N 1
ATOM 614 C CA . ALA A 1 79 ? 3.629 5.810 12.848 1.00 90.06 79 ALA A CA 1
ATOM 615 C C . ALA A 1 79 ? 3.815 4.297 12.958 1.00 90.06 79 ALA A C 1
ATOM 617 O O . ALA A 1 79 ? 4.412 3.676 12.074 1.00 90.06 79 ALA A O 1
ATOM 618 N N . GLU A 1 80 ? 3.329 3.708 14.046 1.00 93.88 80 GLU A N 1
ATOM 619 C CA . GLU A 1 80 ? 3.490 2.290 14.338 1.00 93.88 80 GLU A CA 1
ATOM 620 C C . GLU A 1 80 ? 2.288 1.733 15.099 1.00 93.88 80 GLU A C 1
ATOM 622 O O . GLU A 1 80 ? 2.012 2.142 16.222 1.00 93.88 80 GLU A O 1
ATOM 627 N N . PHE A 1 81 ? 1.613 0.739 14.525 1.00 91.94 81 PHE A N 1
ATOM 628 C CA . PHE A 1 81 ? 0.721 -0.132 15.288 1.00 91.94 81 PHE A CA 1
ATOM 629 C C . PHE A 1 81 ? 1.496 -1.349 15.773 1.00 91.94 81 PHE A C 1
ATOM 631 O O . PHE A 1 81 ? 2.194 -1.982 14.983 1.00 91.94 81 PHE A O 1
ATOM 638 N N . SER A 1 82 ? 1.335 -1.712 17.039 1.00 94.31 82 SER A N 1
ATOM 639 C CA . SER A 1 82 ? 1.831 -2.965 17.603 1.00 94.31 82 SER A CA 1
ATOM 640 C C . SER A 1 82 ? 0.652 -3.790 18.097 1.00 94.31 82 SER A C 1
ATOM 642 O O . SER A 1 82 ? -0.145 -3.323 18.904 1.00 94.31 82 SER A O 1
ATOM 644 N N . VAL A 1 83 ? 0.539 -5.014 17.594 1.00 94.25 83 VAL A N 1
ATOM 645 C CA . VAL A 1 83 ? -0.543 -5.948 17.906 1.00 94.25 83 VAL A CA 1
ATOM 646 C C . VAL A 1 83 ? 0.060 -7.173 18.575 1.00 94.25 83 VAL A C 1
ATOM 648 O O . VAL A 1 83 ? 0.883 -7.857 17.966 1.00 94.25 83 VAL A O 1
ATOM 651 N N . THR A 1 84 ? -0.359 -7.462 19.802 1.00 94.25 84 THR A N 1
ATOM 652 C CA . THR A 1 84 ? 0.038 -8.655 20.558 1.00 94.25 84 THR A CA 1
ATOM 653 C C . THR A 1 84 ? -1.229 -9.334 21.063 1.00 94.25 84 THR A C 1
ATOM 655 O O . THR A 1 84 ? -1.906 -8.806 21.943 1.00 94.25 84 THR A O 1
ATOM 658 N N . GLY A 1 85 ? -1.575 -10.487 20.487 1.00 92.00 85 GLY A N 1
ATOM 659 C CA . GLY A 1 85 ? -2.846 -11.157 20.774 1.00 92.00 85 GLY A CA 1
ATOM 660 C C . GLY A 1 85 ? -4.047 -10.285 20.396 1.00 92.00 85 GLY A C 1
ATOM 661 O O . GLY A 1 85 ? -4.230 -9.945 19.229 1.00 92.00 85 GLY A O 1
ATOM 662 N N . ASP A 1 86 ? -4.855 -9.927 21.389 1.00 93.25 86 ASP A N 1
ATOM 663 C CA . ASP A 1 86 ? -6.032 -9.059 21.271 1.00 93.25 86 ASP A CA 1
ATOM 664 C C . ASP A 1 86 ? -5.753 -7.588 21.620 1.00 93.25 86 ASP A C 1
ATOM 666 O O . ASP A 1 86 ? -6.661 -6.754 21.596 1.00 93.25 86 ASP A O 1
ATOM 670 N N . THR A 1 87 ? -4.501 -7.268 21.951 1.00 94.00 87 THR A N 1
ATOM 671 C CA . THR A 1 87 ? -4.093 -5.949 22.419 1.00 94.00 87 THR A CA 1
ATOM 672 C C . THR A 1 87 ? -3.387 -5.172 21.313 1.00 94.00 87 THR A C 1
ATOM 674 O O . THR A 1 87 ? -2.432 -5.659 20.707 1.00 94.00 87 THR A O 1
ATOM 677 N N . VAL A 1 88 ? -3.829 -3.939 21.080 1.00 92.62 88 VAL A N 1
ATOM 678 C CA . VAL A 1 88 ? -3.279 -3.007 20.093 1.00 92.62 88 VAL A CA 1
ATOM 679 C C . VAL A 1 88 ? -2.768 -1.760 20.797 1.00 92.62 88 VAL A C 1
ATOM 681 O O . VAL A 1 88 ? -3.498 -1.111 21.545 1.00 92.62 88 VAL A O 1
ATOM 684 N N . THR A 1 89 ? -1.530 -1.377 20.518 1.00 94.00 89 THR A N 1
ATOM 685 C CA . THR A 1 89 ? -1.003 -0.046 20.826 1.00 94.00 89 THR A CA 1
ATOM 686 C C . THR A 1 89 ? -0.684 0.676 19.530 1.00 94.00 89 THR A C 1
ATOM 688 O O . THR A 1 89 ? -0.287 0.061 18.537 1.00 94.00 89 THR A O 1
ATOM 691 N N . TYR A 1 90 ? -0.879 1.987 19.524 1.00 90.38 90 TYR A N 1
ATOM 692 C CA . TYR A 1 90 ? -0.541 2.825 18.386 1.00 90.38 90 TYR A CA 1
ATOM 693 C C . TYR A 1 90 ? 0.388 3.936 18.838 1.00 90.38 90 TYR A C 1
ATOM 695 O O . TYR A 1 90 ? 0.118 4.596 19.834 1.00 90.38 90 TYR A O 1
ATOM 703 N N . ARG A 1 91 ? 1.479 4.139 18.113 1.00 92.88 91 ARG A N 1
ATOM 704 C CA . ARG A 1 91 ? 2.429 5.215 18.355 1.00 92.88 91 ARG A CA 1
ATOM 705 C C . ARG A 1 91 ? 2.509 6.099 17.126 1.00 92.88 91 ARG A C 1
ATOM 707 O O . ARG A 1 91 ? 2.687 5.591 16.021 1.00 92.88 91 ARG A O 1
ATOM 714 N N . TRP A 1 92 ? 2.430 7.404 17.327 1.00 89.19 92 TRP A N 1
ATOM 715 C CA . TRP A 1 92 ? 2.601 8.406 16.287 1.00 89.19 92 TRP A CA 1
ATOM 716 C C . TRP A 1 92 ? 3.556 9.493 16.785 1.00 89.19 92 TRP A C 1
ATOM 718 O O . TRP A 1 92 ? 3.273 10.193 17.751 1.00 89.19 92 TRP A O 1
ATOM 728 N N . GLY A 1 93 ? 4.738 9.587 16.176 1.00 89.75 93 GLY A N 1
ATOM 729 C CA . GLY A 1 93 ? 5.848 10.367 16.718 1.00 89.75 93 GLY A CA 1
ATOM 730 C C . GLY A 1 93 ? 6.233 9.876 18.118 1.00 89.75 93 GLY A C 1
ATOM 731 O O . GLY A 1 93 ? 6.528 8.694 18.311 1.00 89.75 93 GLY A O 1
ATOM 732 N N . GLU A 1 94 ? 6.198 10.789 19.085 1.00 88.69 94 GLU A N 1
ATOM 733 C CA . GLU A 1 94 ? 6.425 10.506 20.509 1.00 88.69 94 GLU A CA 1
ATOM 734 C C . GLU A 1 94 ? 5.126 10.141 21.257 1.00 88.69 94 GLU A C 1
ATOM 736 O O . GLU A 1 94 ? 5.162 9.725 22.414 1.00 88.69 94 GLU A O 1
ATOM 741 N N . GLU A 1 95 ? 3.966 10.272 20.610 1.00 87.44 95 GLU A N 1
ATOM 742 C CA . GLU A 1 95 ? 2.664 10.044 21.231 1.00 87.44 95 GLU A CA 1
ATOM 743 C C . GLU A 1 95 ? 2.270 8.574 21.164 1.00 87.44 95 GLU A C 1
ATOM 745 O O . GLU A 1 95 ? 2.468 7.904 20.150 1.00 87.44 95 GLU A O 1
ATOM 750 N N . THR A 1 96 ? 1.690 8.060 22.248 1.00 90.00 96 THR A N 1
ATOM 751 C CA . THR A 1 96 ? 1.241 6.668 22.343 1.00 90.00 96 THR A CA 1
ATOM 752 C C . THR A 1 96 ? -0.223 6.607 22.758 1.00 90.00 96 THR A C 1
ATOM 754 O O . THR A 1 96 ? -0.640 7.243 23.723 1.00 90.00 96 THR A O 1
ATOM 757 N N . TYR A 1 97 ? -0.990 5.795 22.040 1.00 85.94 97 TYR A N 1
ATOM 758 C CA . TYR A 1 97 ? -2.414 5.562 22.221 1.00 85.94 97 TYR A CA 1
ATOM 759 C C . TYR A 1 97 ? -2.690 4.093 22.539 1.00 85.94 97 TYR A C 1
ATOM 761 O O . TYR A 1 97 ? -2.032 3.176 22.031 1.00 85.94 97 TYR A O 1
ATOM 769 N N . GLY A 1 98 ? -3.730 3.876 23.340 1.00 86.69 98 GLY A N 1
ATOM 770 C CA . GLY A 1 98 ? -4.046 2.570 23.906 1.00 86.69 98 GLY A CA 1
ATOM 771 C C . GLY A 1 98 ? -3.290 2.319 25.218 1.00 86.69 98 GLY A C 1
ATOM 772 O O . GLY A 1 98 ? -2.845 3.276 25.846 1.00 86.69 98 GLY A O 1
ATOM 773 N N . PRO A 1 99 ? -3.153 1.056 25.650 1.00 93.31 99 PRO A N 1
ATOM 774 C CA . PRO A 1 99 ? -3.523 -0.157 24.923 1.00 93.31 99 PRO A CA 1
ATOM 775 C C . PRO A 1 99 ? -5.038 -0.308 24.748 1.00 93.31 99 PRO A C 1
ATOM 777 O O . PRO A 1 99 ? -5.820 -0.052 25.665 1.00 93.31 99 PRO A O 1
ATOM 780 N N . TYR A 1 100 ? -5.433 -0.753 23.559 1.00 91.62 100 TYR A N 1
ATOM 781 C CA . TYR A 1 100 ? -6.791 -1.172 23.242 1.00 91.62 100 TYR A CA 1
ATOM 782 C C . TYR A 1 100 ? -6.866 -2.695 23.281 1.00 91.62 100 TYR A C 1
ATOM 784 O O . TYR A 1 100 ? -6.056 -3.353 22.641 1.00 91.62 100 TYR A O 1
ATOM 792 N N . GLN A 1 101 ? -7.833 -3.258 23.992 1.00 94.25 101 GLN A N 1
ATOM 793 C CA . GLN A 1 101 ? -8.115 -4.693 24.007 1.00 94.25 101 GLN A CA 1
ATOM 794 C C . GLN A 1 101 ? -9.382 -4.940 23.199 1.00 94.25 101 GLN A C 1
ATOM 796 O O . GLN A 1 101 ? -10.422 -4.352 23.501 1.00 94.25 101 GLN A O 1
ATOM 801 N N . VAL A 1 102 ? -9.303 -5.784 22.173 1.00 93.38 102 VAL A N 1
ATOM 802 C CA . VAL A 1 102 ? -10.430 -6.083 21.283 1.00 93.38 102 VAL A CA 1
ATOM 803 C C . VAL A 1 102 ? -10.866 -7.523 21.476 1.00 93.38 102 VAL A C 1
ATOM 805 O O . VAL A 1 102 ? -10.161 -8.459 21.114 1.00 93.38 102 VAL A O 1
ATOM 808 N N . LYS A 1 103 ? -12.087 -7.717 21.961 1.00 94.06 103 LYS A N 1
ATOM 809 C CA . LYS A 1 103 ? -12.651 -9.044 22.188 1.00 94.06 103 LYS A CA 1
ATOM 810 C C . LYS A 1 103 ? -13.840 -9.288 21.269 1.00 94.06 103 LYS A C 1
ATOM 812 O O . LYS A 1 103 ? -14.676 -8.412 21.070 1.00 94.06 103 LYS A O 1
ATOM 817 N N . ARG A 1 104 ? -13.954 -10.510 20.736 1.00 92.75 104 ARG A N 1
ATOM 818 C CA . ARG A 1 104 ? -15.207 -10.968 20.117 1.00 92.75 104 ARG A CA 1
ATOM 819 C C . ARG A 1 104 ? -16.249 -11.194 21.204 1.00 92.75 104 ARG A C 1
ATOM 821 O O . ARG A 1 104 ? -16.036 -12.013 22.098 1.00 92.75 104 ARG A O 1
ATOM 828 N N . ASP A 1 105 ? -17.375 -10.514 21.079 1.00 92.12 105 ASP A N 1
ATOM 829 C CA . ASP A 1 105 ? -18.534 -10.677 21.943 1.00 92.12 105 ASP A CA 1
ATOM 830 C C . ASP A 1 105 ? -19.787 -10.831 21.069 1.00 92.12 105 ASP A C 1
ATOM 832 O O . ASP A 1 105 ? -20.332 -9.838 20.592 1.00 92.12 105 ASP A O 1
ATOM 836 N N . PRO A 1 106 ? -20.273 -12.065 20.840 1.00 88.50 106 PRO A N 1
ATOM 837 C CA . PRO A 1 106 ? -21.489 -12.295 20.065 1.00 88.50 106 PRO A CA 1
ATOM 838 C C . PRO A 1 106 ? -22.722 -11.570 20.614 1.00 88.50 106 PRO A C 1
ATOM 840 O O . PRO A 1 106 ? -23.649 -11.318 19.849 1.00 88.50 106 PRO A O 1
ATOM 843 N N . THR A 1 107 ? -22.737 -11.241 21.910 1.00 90.38 107 THR A N 1
ATOM 844 C CA . THR A 1 107 ? -23.853 -10.535 22.551 1.00 90.38 107 THR A CA 1
ATOM 845 C C . THR A 1 107 ? -23.835 -9.030 22.292 1.00 90.38 107 THR A C 1
ATOM 847 O O . THR A 1 107 ? -24.870 -8.400 22.421 1.00 90.38 107 THR A O 1
ATOM 850 N N . ALA A 1 108 ? -22.705 -8.473 21.843 1.00 89.31 108 ALA A N 1
ATOM 851 C CA . ALA A 1 108 ? -22.587 -7.078 21.413 1.00 89.31 108 ALA A CA 1
ATOM 852 C C . ALA A 1 108 ? -23.158 -6.825 20.005 1.00 89.31 108 ALA A C 1
ATOM 854 O O . ALA A 1 108 ? -23.125 -5.703 19.506 1.00 89.31 108 ALA A O 1
ATOM 855 N N . ARG A 1 109 ? -23.611 -7.875 19.310 1.00 86.25 109 ARG A N 1
ATOM 856 C CA . ARG A 1 109 ? -24.149 -7.745 17.957 1.00 86.25 109 ARG A CA 1
ATOM 857 C C . ARG A 1 109 ? -25.498 -7.012 18.014 1.00 86.25 109 ARG A C 1
ATOM 859 O O . ARG A 1 109 ? -26.375 -7.486 18.736 1.00 86.25 109 ARG A O 1
ATOM 866 N N . PRO A 1 110 ? -25.696 -5.944 17.219 1.00 82.81 110 PRO A N 1
ATOM 867 C CA . PRO A 1 110 ? -26.965 -5.236 17.200 1.00 82.81 110 PRO A CA 1
ATOM 868 C C . PRO A 1 110 ? -28.110 -6.156 16.758 1.00 82.81 110 PRO A C 1
ATOM 870 O O . PRO A 1 110 ? -27.888 -7.101 15.980 1.00 82.81 110 PRO A O 1
ATOM 873 N N . PRO A 1 111 ? -29.337 -5.898 17.242 1.00 78.88 111 PRO A N 1
ATOM 874 C CA . PRO A 1 111 ? -30.511 -6.636 16.813 1.00 78.88 111 PRO A CA 1
ATOM 875 C C . PRO A 1 111 ? -30.713 -6.491 15.302 1.00 78.88 111 PRO A C 1
ATOM 877 O O . PRO A 1 111 ? -30.347 -5.491 14.683 1.00 78.88 111 PRO A O 1
ATOM 880 N N . TYR A 1 112 ? -31.284 -7.528 14.693 1.00 75.94 112 TYR A N 1
ATOM 881 C CA . TYR A 1 112 ? -31.631 -7.486 13.280 1.00 75.94 112 TYR A CA 1
ATOM 882 C C . TYR A 1 112 ? -32.793 -6.513 13.063 1.00 75.94 112 TYR A C 1
ATOM 884 O O . TYR A 1 112 ? -33.875 -6.734 13.609 1.00 75.94 112 TYR A O 1
ATOM 892 N N . ASP A 1 113 ? -32.564 -5.485 12.250 1.00 72.94 113 ASP A N 1
ATOM 893 C CA . ASP A 1 113 ? -33.594 -4.568 11.772 1.00 72.94 113 ASP A CA 1
ATOM 894 C C . ASP A 1 113 ? -34.001 -4.966 10.336 1.00 72.94 113 ASP A C 1
ATOM 896 O O . ASP A 1 113 ? -33.145 -5.002 9.450 1.00 72.94 113 ASP A O 1
ATOM 900 N N . PRO A 1 114 ? -35.267 -5.341 10.075 1.00 71.69 114 PRO A N 1
ATOM 901 C CA . PRO A 1 114 ? -35.740 -5.656 8.728 1.00 71.69 114 PRO A CA 1
ATOM 902 C C . PRO A 1 114 ? -35.852 -4.434 7.806 1.00 71.69 114 PRO A C 1
ATOM 904 O O . PRO A 1 114 ? -35.800 -4.605 6.587 1.00 71.69 114 PRO A O 1
ATOM 907 N N . GLU A 1 115 ? -36.063 -3.238 8.362 1.00 72.44 115 GLU A N 1
ATOM 908 C CA . GLU A 1 115 ? -36.212 -1.989 7.605 1.00 72.44 115 GLU A CA 1
ATOM 909 C C . GLU A 1 115 ? -34.848 -1.413 7.215 1.00 72.44 115 GLU A C 1
ATOM 911 O O . GLU A 1 115 ? -34.697 -0.868 6.120 1.00 72.44 115 GLU A O 1
ATOM 916 N N . ASP A 1 116 ? -33.846 -1.621 8.069 1.00 68.44 116 ASP A N 1
ATOM 917 C CA . ASP A 1 116 ? -32.457 -1.232 7.835 1.00 68.44 116 ASP A CA 1
ATOM 918 C C . ASP A 1 116 ? -31.493 -2.410 8.086 1.00 68.44 116 ASP A C 1
ATOM 920 O O . ASP A 1 116 ? -30.764 -2.464 9.083 1.00 68.44 116 ASP A O 1
ATOM 924 N N . PRO A 1 117 ? -31.512 -3.429 7.205 1.00 65.19 117 PRO A N 1
ATOM 925 C CA . PRO A 1 117 ? -30.781 -4.660 7.433 1.00 65.19 117 PRO A CA 1
ATOM 926 C C . PRO A 1 117 ? -29.275 -4.432 7.393 1.00 65.19 117 PRO A C 1
ATOM 928 O O . PRO A 1 117 ? -28.677 -4.129 6.357 1.00 65.19 117 PRO A O 1
ATOM 931 N N . TRP A 1 118 ? -28.645 -4.695 8.534 1.00 66.25 118 TRP A N 1
ATOM 932 C CA . TRP A 1 118 ? -27.197 -4.688 8.671 1.00 66.25 118 TRP A CA 1
ATOM 933 C C . TRP A 1 118 ? -26.517 -5.655 7.689 1.00 66.25 118 TRP A C 1
ATOM 935 O O . TRP A 1 118 ? -27.068 -6.715 7.360 1.00 66.25 118 TRP A O 1
ATOM 945 N N . PRO A 1 119 ? -25.270 -5.367 7.275 1.00 63.72 119 PRO A N 1
ATOM 946 C CA . PRO A 1 119 ? -24.515 -6.239 6.386 1.00 63.72 119 PRO A CA 1
ATOM 947 C C . PRO A 1 119 ? -24.427 -7.672 6.926 1.00 63.72 119 PRO A C 1
ATOM 949 O O . PRO A 1 119 ? -24.048 -7.914 8.078 1.00 63.72 119 PRO A O 1
ATOM 952 N N . SER A 1 120 ? -24.732 -8.654 6.076 1.00 60.06 120 SER A N 1
ATOM 953 C CA . SER A 1 120 ? -24.630 -10.068 6.437 1.00 60.06 120 SER A CA 1
ATOM 954 C C . SER A 1 120 ? -23.195 -10.432 6.848 1.00 60.06 120 SER A C 1
ATOM 956 O O . SER A 1 120 ? -22.242 -10.147 6.120 1.00 60.06 120 SER A O 1
ATOM 958 N N . GLY A 1 121 ? -23.034 -11.110 7.989 1.00 67.56 121 GLY A N 1
ATOM 959 C CA . GLY A 1 121 ? -21.726 -11.575 8.472 1.00 67.56 121 GLY A CA 1
ATOM 960 C C . GLY A 1 121 ? -20.988 -10.616 9.414 1.00 67.56 121 GLY A C 1
ATOM 961 O O . GLY A 1 121 ? -19.766 -10.742 9.543 1.00 67.56 121 GLY A O 1
ATOM 962 N N . GLN A 1 122 ? -21.707 -9.689 10.060 1.00 76.25 122 GLN A N 1
ATOM 963 C CA . GLN A 1 122 ? -21.194 -8.906 11.187 1.00 76.25 122 GLN A CA 1
ATOM 964 C C . GLN A 1 122 ? -20.747 -9.791 12.355 1.00 76.25 122 GLN A C 1
ATOM 966 O O . GLN A 1 122 ? -21.329 -10.840 12.646 1.00 76.25 122 GLN A O 1
ATOM 971 N N . ILE A 1 123 ? -19.722 -9.310 13.049 1.00 85.00 123 ILE A N 1
ATOM 972 C CA . ILE A 1 123 ? -19.169 -9.916 14.254 1.00 85.00 123 ILE A CA 1
ATOM 973 C C . ILE A 1 123 ? -19.411 -8.928 15.393 1.00 85.00 123 ILE A C 1
ATOM 975 O O . ILE A 1 123 ? -19.042 -7.765 15.268 1.00 85.00 123 ILE A O 1
ATOM 979 N N . GLY A 1 124 ? -20.031 -9.375 16.485 1.00 89.56 124 GLY A N 1
ATOM 980 C CA . GLY A 1 124 ? -20.131 -8.565 17.699 1.00 89.56 124 GLY A CA 1
ATOM 981 C C . GLY A 1 124 ? -18.760 -8.442 18.369 1.00 89.56 124 GLY A C 1
ATOM 982 O O . GLY A 1 124 ? -18.020 -9.430 18.478 1.00 89.56 124 GLY A O 1
ATOM 983 N N . VAL A 1 125 ? -18.392 -7.227 18.762 1.00 92.50 125 VAL A N 1
ATOM 984 C CA . VAL A 1 125 ? -17.082 -6.906 19.333 1.00 92.50 125 VAL A CA 1
ATOM 985 C C . VAL A 1 125 ? -17.214 -5.935 20.500 1.00 92.50 125 VAL A C 1
ATOM 987 O O . VAL A 1 125 ? -18.089 -5.072 20.521 1.00 92.50 125 VAL A O 1
ATOM 990 N N . GLU A 1 126 ? -16.300 -6.062 21.454 1.00 94.12 126 GLU A N 1
ATOM 991 C CA . GLU A 1 126 ? -16.099 -5.118 22.547 1.00 94.12 126 GLU A CA 1
ATOM 992 C C . GLU A 1 126 ? -14.657 -4.611 22.484 1.00 94.12 126 GLU A C 1
ATOM 994 O O . GLU A 1 126 ? -13.715 -5.401 22.374 1.00 94.12 126 GLU A O 1
ATOM 999 N N . VAL A 1 127 ? -14.482 -3.294 22.549 1.00 90.94 127 VAL A N 1
ATOM 1000 C CA . VAL A 1 127 ? -13.177 -2.640 22.629 1.00 90.94 127 VAL A CA 1
ATOM 1001 C C . VAL A 1 127 ? -13.057 -1.971 23.985 1.00 90.94 127 VAL A C 1
ATOM 1003 O O . VAL A 1 127 ? -13.898 -1.154 24.368 1.00 90.94 127 VAL A O 1
ATOM 1006 N N . ARG A 1 128 ? -11.981 -2.288 24.701 1.00 90.25 128 ARG A N 1
ATOM 1007 C CA . ARG A 1 128 ? -11.626 -1.646 25.964 1.00 90.25 128 ARG A CA 1
ATOM 1008 C C . ARG A 1 128 ? -10.361 -0.827 25.817 1.00 90.25 128 ARG A C 1
ATOM 1010 O O . ARG A 1 128 ? -9.413 -1.276 25.183 1.00 90.25 128 ARG A O 1
ATOM 1017 N N . ARG A 1 129 ? -10.314 0.332 26.463 1.00 88.06 129 ARG A N 1
ATOM 1018 C CA . ARG A 1 129 ? -9.097 1.121 26.667 1.00 88.06 129 ARG A CA 1
ATOM 1019 C C . ARG A 1 129 ? -8.885 1.258 28.166 1.00 88.06 129 ARG A C 1
ATOM 1021 O O . ARG A 1 129 ? -9.796 1.686 28.869 1.00 88.06 129 ARG A O 1
ATOM 1028 N N . GLU A 1 130 ? -7.721 0.833 28.654 1.00 85.31 130 GLU A N 1
ATOM 1029 C CA . GLU A 1 130 ? -7.371 0.912 30.087 1.00 85.31 130 GLU A CA 1
ATOM 1030 C C . GLU A 1 130 ? -8.448 0.302 31.015 1.00 85.31 130 GLU A C 1
ATOM 1032 O O . GLU A 1 130 ? -8.765 0.819 32.081 1.00 85.31 130 GLU A O 1
ATOM 1037 N N . GLY A 1 131 ? -9.064 -0.805 30.582 1.00 82.75 131 GLY A N 1
ATOM 1038 C CA . GLY A 1 131 ? -10.114 -1.510 31.328 1.00 82.75 131 GLY A CA 1
ATOM 1039 C C . GLY A 1 131 ? -11.538 -0.965 31.148 1.00 82.75 131 GLY A C 1
ATOM 1040 O O . GLY A 1 131 ? -12.490 -1.686 31.453 1.00 82.75 131 GLY A O 1
ATOM 1041 N N . THR A 1 132 ? -11.701 0.235 30.587 1.00 86.44 132 THR A N 1
ATOM 1042 C CA . THR A 1 132 ? -13.008 0.854 30.306 1.00 86.44 132 THR A CA 1
ATOM 1043 C C . THR A 1 132 ? -13.503 0.466 28.917 1.00 86.44 132 THR A C 1
ATOM 1045 O O . THR A 1 132 ? -12.737 0.522 27.956 1.00 86.44 132 THR A O 1
ATOM 1048 N N . VAL A 1 133 ? -14.777 0.083 28.786 1.00 88.62 133 VAL A N 1
ATOM 1049 C CA . VAL A 1 133 ? -15.399 -0.195 27.480 1.00 88.62 133 VAL A CA 1
ATOM 1050 C C . VAL A 1 133 ? -15.573 1.123 26.728 1.00 88.62 133 VAL A C 1
ATOM 1052 O O . VAL A 1 133 ? -16.292 2.004 27.188 1.00 88.62 133 VAL A O 1
ATOM 1055 N N . VAL A 1 134 ? -14.900 1.255 25.584 1.00 88.50 134 VAL A N 1
ATOM 1056 C CA . VAL A 1 134 ? -14.991 2.433 24.701 1.00 88.50 134 VAL A CA 1
ATOM 1057 C C . VAL A 1 134 ? -15.875 2.179 23.486 1.00 88.50 134 VAL A C 1
ATOM 1059 O O . VAL A 1 134 ? -16.375 3.124 22.888 1.00 88.50 134 VAL A O 1
ATOM 1062 N N . PHE A 1 135 ? -16.078 0.910 23.128 1.00 89.62 135 PHE A N 1
ATOM 1063 C CA . PHE A 1 135 ? -17.013 0.512 22.087 1.00 89.62 135 PHE A CA 1
ATOM 1064 C C . PHE A 1 135 ? -17.564 -0.882 22.350 1.00 89.62 135 PHE A C 1
ATOM 1066 O O . PHE A 1 135 ? -16.826 -1.780 22.760 1.00 89.62 135 PHE A O 1
ATOM 1073 N N . ARG A 1 136 ? -18.852 -1.066 22.073 1.00 92.81 136 ARG A N 1
ATOM 1074 C CA . ARG A 1 136 ? -19.512 -2.367 22.071 1.00 92.81 136 ARG A CA 1
ATOM 1075 C C . ARG A 1 136 ? -20.577 -2.355 20.984 1.00 92.81 136 ARG A C 1
ATOM 1077 O O . ARG A 1 136 ? -21.432 -1.472 20.977 1.00 92.81 136 ARG A O 1
ATOM 1084 N N . GLY A 1 137 ? -20.476 -3.282 20.038 1.00 89.62 137 GLY A N 1
ATOM 1085 C CA . GLY A 1 137 ? -21.317 -3.226 18.853 1.00 89.62 137 GLY A CA 1
ATOM 1086 C C . GLY A 1 137 ? -20.952 -4.216 17.751 1.00 89.62 137 GLY A C 1
ATOM 1087 O O . GLY A 1 137 ? -20.145 -5.133 17.930 1.00 89.62 137 GLY A O 1
ATOM 1088 N N . GLY A 1 138 ? -21.556 -4.023 16.582 1.00 88.00 138 GLY A N 1
ATOM 1089 C CA . GLY A 1 138 ? -21.317 -4.813 15.381 1.00 88.00 138 GLY A CA 1
ATOM 1090 C C . GLY A 1 138 ? -20.149 -4.275 14.556 1.00 88.00 138 GLY A C 1
ATOM 1091 O O . GLY A 1 138 ? -20.082 -3.087 14.259 1.00 88.00 138 GLY A O 1
ATOM 1092 N N . TYR A 1 139 ? -19.255 -5.168 14.128 1.00 85.56 139 TYR A N 1
ATOM 1093 C CA . TYR A 1 139 ? -18.177 -4.895 13.176 1.00 85.56 139 TYR A CA 1
ATOM 1094 C C . TYR A 1 139 ? -18.417 -5.617 11.848 1.00 85.56 139 TYR A C 1
ATOM 1096 O O . TYR A 1 139 ? -18.619 -6.839 11.818 1.00 85.56 139 TYR A O 1
ATOM 1104 N N . ALA A 1 140 ? -18.348 -4.876 10.740 1.00 78.94 140 ALA A N 1
ATOM 1105 C CA . ALA A 1 140 ? -18.397 -5.421 9.387 1.00 78.94 140 ALA A CA 1
ATOM 1106 C C . ALA A 1 140 ? -16.984 -5.489 8.781 1.00 78.94 140 ALA A C 1
ATOM 1108 O O . ALA A 1 140 ? -16.307 -4.479 8.612 1.00 78.94 140 ALA A O 1
ATOM 1109 N N . SER A 1 141 ? -16.530 -6.699 8.433 1.00 65.38 141 SER A N 1
ATOM 1110 C CA . SER A 1 141 ? -15.203 -6.898 7.833 1.00 65.38 141 SER A CA 1
ATOM 1111 C C . SER A 1 141 ? -15.111 -6.252 6.439 1.00 65.38 141 SER A C 1
ATOM 1113 O O . SER A 1 141 ? -16.051 -6.394 5.644 1.00 65.38 141 SER A O 1
ATOM 1115 N N . PRO A 1 142 ? -13.984 -5.598 6.097 1.00 59.31 142 PRO A N 1
ATOM 1116 C CA . PRO A 1 142 ? -13.839 -4.916 4.821 1.00 59.31 142 PRO A CA 1
ATOM 1117 C C . PRO A 1 142 ? -14.022 -5.872 3.640 1.00 59.31 142 PRO A C 1
ATOM 1119 O O . PRO A 1 142 ? -13.539 -7.008 3.654 1.00 59.31 142 PRO A O 1
ATOM 1122 N N . GLY A 1 143 ? -14.731 -5.377 2.618 1.00 51.19 143 GLY A N 1
ATOM 1123 C CA . GLY A 1 143 ? -15.033 -6.008 1.328 1.00 51.19 143 GLY A CA 1
ATOM 1124 C C . GLY A 1 143 ? -15.797 -7.332 1.366 1.00 51.19 143 GLY A C 1
ATOM 1125 O O . GLY A 1 143 ? -15.639 -8.146 0.459 1.00 51.19 143 GLY A O 1
ATOM 1126 N N . ARG A 1 144 ? -16.662 -7.513 2.370 1.00 46.94 144 ARG A N 1
ATOM 1127 C CA . ARG A 1 144 ? -17.893 -8.313 2.237 1.00 46.94 144 ARG A CA 1
ATOM 1128 C C . ARG A 1 144 ? -19.072 -7.507 1.661 1.00 46.94 144 ARG A C 1
ATOM 1130 O O . ARG A 1 144 ? -20.213 -7.941 1.751 1.00 46.94 144 ARG A O 1
ATOM 1137 N N . MET A 1 145 ? -18.806 -6.344 1.070 1.00 43.09 145 MET A N 1
ATOM 1138 C CA . MET A 1 145 ? -19.825 -5.471 0.493 1.00 43.09 145 MET A CA 1
ATOM 1139 C C . MET A 1 145 ? -19.711 -5.467 -1.032 1.00 43.09 145 MET A C 1
ATOM 1141 O O . MET A 1 145 ? -18.697 -5.047 -1.586 1.00 43.09 145 MET A O 1
ATOM 1145 N N . LEU A 1 146 ? -20.759 -5.940 -1.712 1.00 33.25 146 LEU A N 1
ATOM 1146 C CA . LEU A 1 146 ? -21.065 -5.463 -3.056 1.00 33.25 146 LEU A CA 1
ATOM 1147 C C . LEU A 1 146 ? -21.639 -4.044 -2.885 1.00 33.25 146 LEU A C 1
ATOM 1149 O O . LEU A 1 146 ? -22.657 -3.902 -2.218 1.00 33.25 146 LEU A O 1
ATOM 1153 N N . ASN A 1 147 ? -21.002 -3.034 -3.492 1.00 32.50 147 ASN A N 1
ATOM 1154 C CA . ASN A 1 147 ? -21.378 -1.602 -3.527 1.00 32.50 147 ASN A CA 1
ATOM 1155 C C . ASN A 1 147 ? -20.816 -0.746 -2.368 1.00 32.50 147 ASN A C 1
ATOM 1157 O O . ASN A 1 147 ? -21.475 -0.465 -1.373 1.00 32.50 147 ASN A O 1
ATOM 1161 N N . ASP A 1 148 ? -19.569 -0.302 -2.542 1.00 41.75 148 ASP A N 1
ATOM 1162 C CA . ASP A 1 148 ? -18.699 0.307 -1.525 1.00 41.75 148 ASP A CA 1
ATOM 1163 C C . ASP A 1 148 ? -18.666 1.850 -1.619 1.00 41.75 148 ASP A C 1
ATOM 1165 O O . ASP A 1 148 ? -17.675 2.438 -2.047 1.00 41.75 148 ASP A O 1
ATOM 1169 N N . TYR A 1 149 ? -19.778 2.516 -1.283 1.00 33.78 149 TYR A N 1
ATOM 1170 C CA . TYR A 1 149 ? -19.825 3.989 -1.158 1.00 33.78 149 TYR A CA 1
ATOM 1171 C C . TYR A 1 149 ? -20.411 4.498 0.177 1.00 33.78 149 TYR A C 1
ATOM 1173 O O . TYR A 1 149 ? -20.318 5.690 0.446 1.00 33.78 149 TYR A O 1
ATOM 1181 N N . TRP A 1 150 ? -20.961 3.615 1.026 1.00 43.41 150 TRP A N 1
ATOM 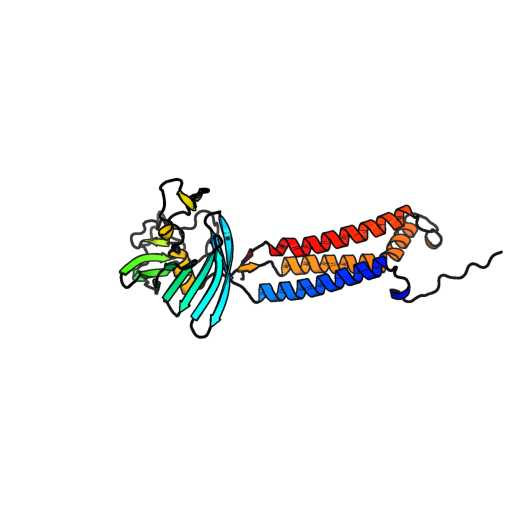1182 C CA . TRP A 1 150 ? -21.625 3.957 2.302 1.00 43.41 150 TRP A CA 1
ATOM 1183 C C . TRP A 1 150 ? -21.435 2.860 3.369 1.00 43.41 150 TRP A C 1
ATOM 1185 O O . TRP A 1 150 ? -22.378 2.442 4.040 1.00 43.41 150 TRP A O 1
ATOM 1195 N N . SER A 1 151 ? -20.229 2.297 3.483 1.00 51.25 151 SER A N 1
ATOM 1196 C CA . SER A 1 151 ? -19.974 1.158 4.371 1.00 51.25 151 SER A CA 1
ATOM 1197 C C . SER A 1 151 ? -20.050 1.560 5.852 1.00 51.25 151 SER A C 1
ATOM 1199 O O . SER A 1 151 ? -19.102 2.133 6.390 1.00 51.25 151 SER A O 1
ATOM 1201 N N . ARG A 1 152 ? -21.151 1.205 6.525 1.00 58.59 152 ARG A N 1
ATOM 1202 C CA . ARG A 1 152 ? -21.309 1.236 7.992 1.00 58.59 152 ARG A CA 1
ATOM 1203 C C . ARG A 1 152 ? -20.362 0.200 8.609 1.00 58.59 152 ARG A C 1
ATOM 1205 O O . ARG A 1 152 ? -20.707 -0.974 8.753 1.00 58.59 152 ARG A O 1
ATOM 1212 N N . GLY A 1 153 ? -19.108 0.596 8.836 1.00 71.19 153 GLY A N 1
ATOM 1213 C CA . GLY A 1 153 ? -18.042 -0.303 9.298 1.00 71.19 153 GLY A CA 1
ATOM 1214 C C . GLY A 1 153 ? -18.221 -0.753 10.749 1.00 71.19 153 GLY A C 1
ATOM 1215 O O . GLY A 1 153 ? -17.854 -1.880 11.098 1.00 71.19 153 GLY A O 1
ATOM 1216 N N . LEU A 1 154 ? -18.824 0.114 11.564 1.00 80.25 154 LEU A N 1
ATOM 1217 C CA . LEU A 1 154 ? -19.146 -0.096 12.969 1.00 80.25 154 LEU A CA 1
ATOM 1218 C C . LEU A 1 154 ? -20.568 0.391 13.256 1.00 80.25 154 LEU A C 1
ATOM 1220 O O . LEU A 1 154 ? -21.038 1.350 12.650 1.00 80.25 154 LEU A O 1
ATOM 1224 N N . VAL A 1 155 ? -21.237 -0.283 14.182 1.00 84.12 155 VAL A N 1
ATOM 1225 C CA . VAL A 1 155 ? -22.599 0.023 14.636 1.00 84.12 155 VAL A CA 1
ATOM 1226 C C . VAL A 1 155 ? -22.647 -0.259 16.125 1.00 84.12 155 VAL A C 1
ATOM 1228 O O . VAL A 1 155 ? -22.098 -1.273 16.554 1.00 84.12 155 VAL A O 1
ATOM 1231 N N . TRP A 1 156 ? -23.279 0.602 16.910 1.00 86.81 156 TRP A N 1
ATOM 1232 C CA . TRP A 1 156 ? -23.477 0.367 18.337 1.00 86.81 156 TRP A CA 1
ATOM 1233 C C . TRP A 1 156 ? -24.399 -0.830 18.600 1.00 86.81 156 TRP A C 1
ATOM 1235 O O . TRP A 1 156 ? -25.150 -1.274 17.736 1.00 86.81 156 TRP A O 1
ATOM 1245 N N . GLU A 1 157 ? -24.346 -1.378 19.812 1.00 89.00 157 GLU A N 1
ATOM 1246 C CA . GLU A 1 157 ? -25.203 -2.496 20.233 1.00 89.00 157 GLU A CA 1
ATOM 1247 C C . GLU A 1 157 ? -26.709 -2.180 20.153 1.00 89.00 157 GLU A C 1
ATOM 1249 O O . GLU A 1 157 ? -27.514 -3.076 19.905 1.00 89.00 157 GLU A O 1
ATOM 1254 N N . ASP A 1 158 ? -27.094 -0.913 20.312 1.00 84.75 158 ASP A N 1
ATOM 1255 C CA . ASP A 1 158 ? -28.482 -0.451 20.190 1.00 84.75 158 ASP A CA 1
ATOM 1256 C C . ASP A 1 158 ? -28.955 -0.291 18.733 1.00 84.75 158 ASP A C 1
ATOM 1258 O O . ASP A 1 158 ? -30.119 0.031 18.499 1.00 84.75 158 ASP A O 1
ATOM 1262 N N . GLY A 1 159 ? -28.077 -0.544 17.757 1.00 77.44 159 GLY A N 1
ATOM 1263 C CA . GLY A 1 159 ? -28.364 -0.379 16.335 1.00 77.44 159 GLY A CA 1
ATOM 1264 C C . GLY A 1 159 ? -28.183 1.051 15.826 1.00 77.44 159 GLY A C 1
ATOM 1265 O O . GLY A 1 159 ? -28.487 1.318 14.670 1.00 77.44 159 GLY A O 1
ATOM 1266 N N . THR A 1 160 ? -27.686 1.986 16.635 1.00 81.19 160 THR A N 1
ATOM 1267 C CA . THR A 1 160 ? -27.333 3.318 16.132 1.00 81.19 160 THR A CA 1
ATOM 1268 C C . THR A 1 160 ? -25.992 3.296 15.406 1.00 81.19 160 THR A C 1
ATOM 1270 O O . THR A 1 160 ? -25.107 2.479 15.685 1.00 81.19 160 THR A O 1
ATOM 1273 N N . ASP A 1 161 ? -25.830 4.206 14.448 1.00 76.06 161 ASP A N 1
ATOM 1274 C CA . ASP A 1 161 ? -24.573 4.321 13.723 1.00 76.06 161 ASP A CA 1
ATOM 1275 C C . ASP A 1 161 ? -23.423 4.711 14.634 1.00 76.06 161 ASP A C 1
ATOM 1277 O O . ASP A 1 161 ? -23.497 5.679 15.394 1.00 76.06 161 ASP A O 1
ATOM 1281 N N . TYR A 1 162 ? -22.325 3.968 14.506 1.00 74.94 162 TYR A N 1
ATOM 1282 C CA . TYR A 1 162 ? -21.063 4.430 15.041 1.00 74.94 162 TYR A CA 1
ATOM 1283 C C . TYR A 1 162 ? -20.485 5.450 14.067 1.00 74.94 162 TYR A C 1
ATOM 1285 O O . TYR A 1 162 ? -19.886 5.094 13.049 1.00 74.94 162 TYR A O 1
ATOM 1293 N N . ASP A 1 163 ? -20.678 6.725 14.386 1.00 66.75 163 ASP A N 1
ATOM 1294 C CA . ASP A 1 163 ? -19.954 7.804 13.730 1.00 66.75 163 ASP A CA 1
ATOM 1295 C C . ASP A 1 163 ? -18.527 7.840 14.300 1.00 66.75 163 ASP A C 1
ATOM 1297 O O . ASP A 1 163 ? -18.229 8.522 15.287 1.00 66.75 163 ASP A O 1
ATOM 1301 N N . ASP A 1 164 ? -17.653 7.005 13.725 1.00 60.28 164 ASP A N 1
ATOM 1302 C CA . ASP A 1 164 ? -16.209 7.109 13.937 1.00 60.28 164 ASP A CA 1
ATOM 1303 C C . ASP A 1 164 ? -15.777 8.391 13.243 1.00 60.28 164 ASP A C 1
ATOM 1305 O O . ASP A 1 164 ? -15.569 8.382 12.030 1.00 60.28 164 ASP A O 1
ATOM 1309 N N . TRP A 1 165 ? -15.755 9.482 14.012 1.00 46.94 165 TRP A N 1
ATOM 1310 C CA . TRP A 1 165 ? -15.165 10.779 13.699 1.00 46.94 165 TRP A CA 1
ATOM 1311 C C . TRP A 1 165 ? -14.658 10.843 12.255 1.00 46.94 165 TRP A C 1
ATOM 1313 O O . TRP A 1 165 ? -13.540 10.405 11.950 1.00 46.94 165 TRP A O 1
ATOM 1323 N N . THR A 1 166 ? -15.519 11.316 11.344 1.00 43.41 166 THR A N 1
ATOM 1324 C CA . THR A 1 166 ? -15.105 11.633 9.971 1.00 43.41 166 THR A CA 1
ATOM 1325 C C . THR A 1 166 ? -13.756 12.341 10.043 1.00 43.41 166 THR A C 1
ATOM 1327 O O . THR A 1 166 ? -13.643 13.262 10.858 1.00 43.41 166 THR A O 1
ATOM 1330 N N . PRO A 1 167 ? -12.741 11.977 9.234 1.00 45.81 167 PRO A N 1
ATOM 1331 C CA . PRO A 1 167 ? -11.603 12.857 9.064 1.00 45.81 167 PRO A CA 1
ATOM 1332 C C . PRO A 1 167 ? -12.184 14.170 8.545 1.00 45.81 167 PRO A C 1
ATOM 1334 O O . PRO A 1 167 ? -12.569 14.284 7.380 1.00 45.81 167 PRO A O 1
ATOM 1337 N N . GLY A 1 168 ? -12.354 15.136 9.444 1.00 47.56 168 GLY A N 1
ATOM 1338 C CA . GLY A 1 168 ? -12.691 16.487 9.072 1.00 47.56 168 GLY A CA 1
ATOM 1339 C C . GLY A 1 168 ? -11.663 16.952 8.054 1.00 47.56 168 GLY A C 1
ATOM 1340 O O . GLY A 1 168 ? -10.528 16.476 8.000 1.00 47.56 168 GLY A O 1
ATOM 1341 N N . ILE A 1 169 ? -12.052 17.887 7.201 1.00 51.50 169 ILE A N 1
ATOM 1342 C CA . ILE A 1 169 ? -11.050 18.600 6.422 1.00 51.50 169 ILE A CA 1
ATOM 1343 C C . ILE A 1 169 ? -10.261 19.420 7.442 1.00 51.50 169 ILE A C 1
ATOM 1345 O O . ILE A 1 169 ? -10.761 20.417 7.964 1.00 51.50 169 ILE A O 1
ATOM 1349 N N . TYR A 1 170 ? -9.067 18.944 7.774 1.00 56.88 170 TYR A N 1
ATOM 1350 C CA . TYR A 1 170 ? -8.147 19.634 8.658 1.00 56.88 170 TYR A CA 1
ATOM 1351 C C . TYR A 1 170 ? -7.131 20.388 7.812 1.00 56.88 170 TYR A C 1
ATOM 1353 O O . TYR A 1 170 ? -6.525 19.834 6.894 1.00 56.88 170 TYR A O 1
ATOM 1361 N N . ALA A 1 171 ? -6.935 21.661 8.127 1.00 53.88 171 ALA A N 1
ATOM 1362 C CA . ALA A 1 171 ? -5.853 22.457 7.582 1.00 53.88 171 ALA A CA 1
ATOM 1363 C C . ALA A 1 171 ? -4.839 22.724 8.692 1.00 53.88 171 ALA A C 1
ATOM 1365 O O . ALA A 1 171 ? -5.196 23.207 9.766 1.00 53.88 171 ALA A O 1
ATOM 1366 N N . THR A 1 172 ? -3.571 22.430 8.423 1.00 61.34 172 THR A N 1
ATOM 1367 C CA . THR A 1 172 ? -2.472 22.882 9.275 1.00 61.34 172 THR A CA 1
ATOM 1368 C C . THR A 1 172 ? -2.086 24.292 8.849 1.00 61.34 172 THR A C 1
ATOM 1370 O O . THR A 1 172 ? -1.718 24.522 7.693 1.00 61.34 172 THR A O 1
ATOM 1373 N N . THR A 1 173 ? -2.188 25.255 9.759 1.00 63.25 173 THR A N 1
ATOM 1374 C CA . THR A 1 173 ? -1.750 26.631 9.508 1.00 63.25 173 THR A CA 1
ATOM 1375 C C . THR A 1 173 ? -0.219 26.713 9.475 1.00 63.25 173 THR A C 1
ATOM 1377 O O . THR A 1 173 ? 0.490 25.806 9.914 1.00 63.25 173 THR A O 1
ATOM 1380 N N . SER A 1 174 ? 0.335 27.832 8.998 1.00 62.41 174 SER A N 1
ATOM 1381 C CA . SER A 1 174 ? 1.789 28.066 9.008 1.00 62.41 174 SER A CA 1
ATOM 1382 C C . SER A 1 174 ? 2.403 28.107 10.414 1.00 62.41 174 SER A C 1
ATOM 1384 O O . SER A 1 174 ? 3.622 28.037 10.544 1.00 62.41 174 SER A O 1
ATOM 1386 N N . THR A 1 175 ? 1.579 28.243 11.458 1.00 63.34 175 THR A N 1
ATOM 1387 C CA . THR A 1 175 ? 1.989 28.215 12.868 1.00 63.34 175 THR A CA 1
ATOM 1388 C C . THR A 1 175 ? 1.902 26.816 13.488 1.00 63.34 175 THR A C 1
ATOM 1390 O O . THR A 1 175 ? 2.277 26.658 14.645 1.00 63.34 175 THR A O 1
ATOM 1393 N N . GLY A 1 176 ? 1.456 25.802 12.732 1.00 60.47 176 GLY A N 1
ATOM 1394 C CA . GLY A 1 176 ? 1.319 24.416 13.197 1.00 60.47 176 GLY A CA 1
ATOM 1395 C C . GLY A 1 176 ? -0.015 24.100 13.879 1.00 60.47 176 GLY A C 1
ATOM 1396 O O . GLY A 1 176 ? -0.193 22.992 14.374 1.00 60.47 176 GLY A O 1
ATOM 1397 N N . GLU A 1 177 ? -0.958 25.044 13.898 1.00 63.22 177 GLU A N 1
ATOM 1398 C CA . GLU A 1 177 ? -2.296 24.828 14.452 1.00 63.22 177 GLU A CA 1
ATOM 1399 C C . GLU A 1 177 ? -3.146 23.996 13.485 1.00 63.22 177 GLU A C 1
ATOM 1401 O O . GLU A 1 177 ? -3.155 24.256 12.279 1.00 63.22 177 GLU A O 1
ATOM 1406 N N . ILE A 1 178 ? -3.866 23.002 14.010 1.00 61.22 178 ILE A N 1
ATOM 1407 C CA . ILE A 1 178 ? -4.795 22.178 13.236 1.00 61.22 178 ILE A CA 1
ATOM 1408 C C . ILE A 1 178 ? -6.200 22.769 13.361 1.00 61.22 178 ILE A C 1
ATOM 1410 O O . ILE A 1 178 ? -6.815 22.737 14.425 1.00 61.22 178 ILE A O 1
ATOM 1414 N N . VAL A 1 179 ? -6.729 23.276 12.249 1.00 58.44 179 VAL A N 1
ATOM 1415 C CA . VAL A 1 179 ? -8.083 23.835 12.177 1.00 58.44 179 VAL A CA 1
ATOM 1416 C C . VAL A 1 179 ? -8.969 22.880 11.385 1.00 58.44 179 VAL A C 1
ATOM 1418 O O . VAL A 1 179 ? -8.693 22.603 10.218 1.00 58.44 179 VAL A O 1
ATOM 1421 N N . GLY A 1 180 ? -10.021 22.358 12.019 1.00 57.34 180 GLY A N 1
ATOM 1422 C CA . GLY A 1 180 ? -11.066 21.576 11.358 1.00 57.34 180 GLY A CA 1
ATOM 1423 C C . GLY A 1 180 ? -12.246 22.448 10.927 1.00 57.34 180 GLY A C 1
ATOM 1424 O O . GLY A 1 180 ? -12.465 23.529 11.468 1.0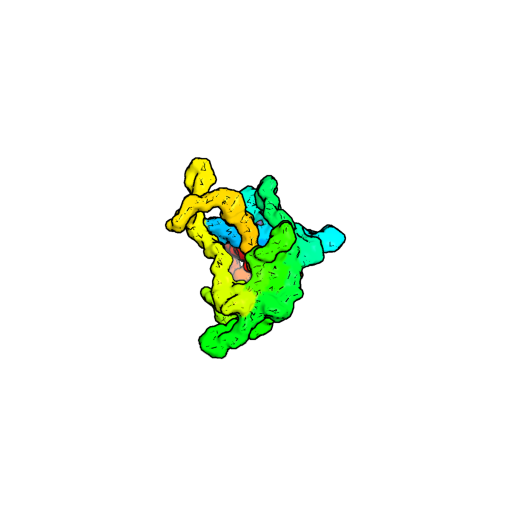0 57.34 180 GLY A O 1
ATOM 1425 N N . VAL A 1 181 ? -13.048 21.959 9.975 1.00 54.06 181 VAL A N 1
ATOM 1426 C CA . VAL A 1 181 ? -14.263 22.647 9.478 1.00 54.06 181 VAL A CA 1
ATOM 1427 C C . VAL A 1 181 ? -15.299 22.921 10.582 1.00 54.06 181 VAL A C 1
ATOM 1429 O O . VAL A 1 181 ? -16.090 23.852 10.451 1.00 54.06 181 VAL A O 1
ATOM 1432 N N . THR A 1 182 ? -15.296 22.153 11.673 1.00 48.91 182 THR A N 1
ATOM 1433 C CA . THR A 1 182 ? -16.301 22.251 12.747 1.00 48.91 182 THR A CA 1
ATOM 1434 C C . THR A 1 182 ? -15.751 22.701 14.103 1.00 48.91 182 THR A C 1
ATOM 1436 O O . THR A 1 182 ? -16.513 23.268 14.880 1.00 48.91 182 THR A O 1
ATOM 1439 N N . THR A 1 183 ? -14.460 22.519 14.394 1.00 52.50 183 THR A N 1
ATOM 1440 C CA . THR A 1 183 ? -13.816 22.924 15.661 1.00 52.50 183 THR A CA 1
ATOM 1441 C C . THR A 1 183 ? -12.288 22.973 15.521 1.00 52.50 183 THR A C 1
ATOM 1443 O O . THR A 1 183 ? -11.705 22.274 14.689 1.00 52.50 183 THR A O 1
ATOM 1446 N N . SER A 1 184 ? -11.619 23.767 16.369 1.00 52.38 184 SER A N 1
ATOM 1447 C CA . SER A 1 184 ? -10.192 23.585 16.667 1.00 52.38 184 SER A CA 1
ATOM 1448 C C . SER A 1 184 ? -10.031 22.231 17.362 1.00 52.38 184 SER A C 1
ATOM 1450 O O . SER A 1 184 ? -10.518 22.054 18.482 1.00 52.38 184 SER A O 1
ATOM 1452 N N . ALA A 1 185 ? -9.433 21.256 16.685 1.00 56.91 185 ALA A N 1
ATOM 1453 C CA . ALA A 1 185 ? -9.183 19.946 17.268 1.00 56.91 185 ALA A CA 1
ATOM 1454 C C . ALA A 1 185 ? -7.837 19.979 17.997 1.00 56.91 185 ALA A C 1
ATOM 1456 O O . ALA A 1 185 ? -6.857 20.499 17.463 1.00 56.91 185 ALA A O 1
ATOM 1457 N N . ASP A 1 186 ? -7.790 19.432 19.211 1.00 56.44 186 ASP A N 1
ATOM 1458 C CA . ASP A 1 186 ? -6.523 19.235 19.908 1.00 56.44 186 ASP A CA 1
ATOM 1459 C C . ASP A 1 186 ? -5.659 18.272 19.084 1.00 56.44 186 ASP A C 1
ATOM 1461 O O . ASP A 1 186 ? -6.132 17.211 18.667 1.00 56.44 186 ASP A O 1
ATOM 1465 N N . TYR A 1 187 ? -4.401 18.635 18.850 1.00 54.56 187 TYR A N 1
ATOM 1466 C CA . TYR A 1 187 ? -3.439 17.876 18.054 1.00 54.56 187 TYR A CA 1
ATOM 1467 C C . TYR A 1 187 ? -3.363 16.405 18.493 1.00 54.56 187 TYR A C 1
ATOM 1469 O O . TYR A 1 187 ? -3.362 15.499 17.658 1.00 54.56 187 TYR A O 1
ATOM 1477 N N . HIS A 1 188 ? -3.449 16.164 19.805 1.00 54.97 188 HIS A N 1
ATOM 1478 C CA . HIS A 1 188 ? -3.474 14.825 20.393 1.00 54.97 188 HIS A CA 1
ATOM 1479 C C . HIS A 1 188 ? -4.694 13.990 19.990 1.00 54.97 188 HIS A C 1
ATOM 1481 O O . HIS A 1 188 ? -4.605 12.769 19.891 1.00 54.97 188 HIS A O 1
ATOM 1487 N N . THR A 1 189 ? -5.846 14.614 19.751 1.00 62.62 189 THR A N 1
ATOM 1488 C CA . THR A 1 189 ? -7.068 13.890 19.362 1.00 62.62 189 THR A CA 1
ATOM 1489 C C . THR A 1 189 ? -7.093 13.541 17.880 1.00 62.62 189 THR A C 1
ATOM 1491 O O . THR A 1 189 ? -7.688 12.540 17.495 1.00 62.62 189 THR A O 1
ATOM 1494 N N . VAL A 1 190 ? -6.390 14.318 17.056 1.00 66.19 190 VAL A N 1
ATOM 1495 C CA . VAL A 1 190 ? -6.412 14.194 15.595 1.00 66.19 190 VAL A CA 1
ATOM 1496 C C . VAL A 1 190 ? -5.701 12.932 15.107 1.00 66.19 190 VAL A C 1
ATOM 1498 O O . VAL A 1 190 ? -6.142 12.308 14.144 1.00 66.19 190 VAL A O 1
ATOM 1501 N N . HIS A 1 191 ? -4.621 12.531 15.780 1.00 74.62 191 HIS A N 1
ATOM 1502 C CA . HIS A 1 191 ? -3.851 11.342 15.410 1.00 74.62 191 HIS A CA 1
ATOM 1503 C C . HIS A 1 191 ? -4.269 10.087 16.180 1.00 74.62 191 HIS A C 1
ATOM 1505 O O . HIS A 1 191 ? -3.675 9.027 15.983 1.00 74.62 191 HIS A O 1
ATOM 1511 N N . GLN A 1 192 ? -5.306 10.160 17.019 1.00 74.56 192 GLN A N 1
ATOM 1512 C CA . GLN A 1 192 ? -5.846 8.980 17.684 1.00 74.56 192 GLN A CA 1
ATOM 1513 C C . GLN A 1 192 ? -6.343 7.965 16.634 1.00 74.56 192 GLN A C 1
ATOM 1515 O O . GLN A 1 192 ? -7.004 8.347 15.666 1.00 74.56 192 GLN A O 1
ATOM 1520 N N . PRO A 1 193 ? -6.061 6.657 16.792 1.00 77.75 193 PRO A N 1
ATOM 1521 C CA . PRO A 1 193 ? -6.497 5.681 15.813 1.00 77.75 193 PRO A CA 1
ATOM 1522 C C . PRO A 1 193 ? -8.011 5.482 15.913 1.00 77.75 193 PRO A C 1
ATOM 1524 O O . PRO A 1 193 ? -8.555 5.283 17.001 1.00 77.75 193 PRO A O 1
ATOM 1527 N N . GLN A 1 194 ? -8.666 5.467 14.756 1.00 78.94 194 GLN A N 1
ATOM 1528 C CA . GLN A 1 194 ? -10.062 5.056 14.612 1.00 78.94 194 GLN A CA 1
ATOM 1529 C C . GLN A 1 194 ? -10.283 3.654 15.192 1.00 78.94 194 GLN A C 1
ATOM 1531 O O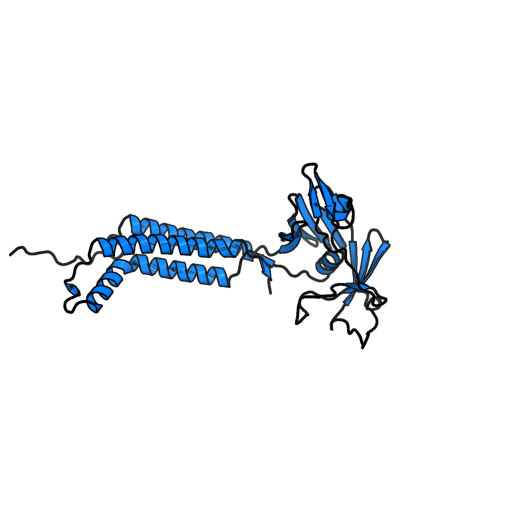 . GLN A 1 194 ? -9.469 2.743 14.968 1.00 78.94 194 GLN A O 1
ATOM 1536 N N . LEU A 1 195 ? -11.391 3.456 15.912 1.00 81.25 195 LEU A N 1
ATOM 1537 C CA . LEU A 1 195 ? -11.691 2.160 16.532 1.00 81.25 195 LEU A CA 1
ATOM 1538 C C . LEU A 1 195 ? -11.890 1.075 15.478 1.00 81.25 195 LEU A C 1
ATOM 1540 O O . LEU A 1 195 ? -11.521 -0.078 15.708 1.00 81.25 195 LEU A O 1
ATOM 1544 N N . TYR A 1 196 ? -12.374 1.447 14.291 1.00 80.31 196 TYR A N 1
ATOM 1545 C CA 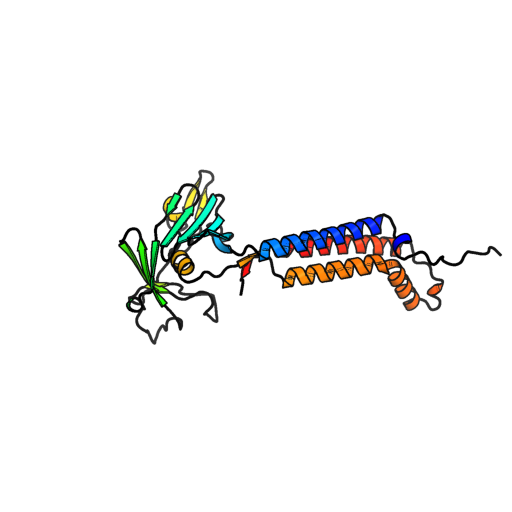. TYR A 1 196 ? -12.455 0.530 13.161 1.00 80.31 196 TYR A CA 1
ATOM 1546 C C . TYR A 1 196 ? -11.083 -0.063 12.797 1.00 80.31 196 TYR A C 1
ATOM 1548 O O . TYR A 1 196 ? -10.961 -1.281 12.640 1.00 80.31 196 TYR A O 1
ATOM 1556 N N . ASN A 1 197 ? -10.033 0.766 12.736 1.00 80.25 197 ASN A N 1
ATOM 1557 C CA . ASN A 1 197 ? -8.670 0.318 12.429 1.00 80.25 197 ASN A CA 1
ATOM 1558 C C . ASN A 1 197 ? -8.121 -0.593 13.535 1.00 80.25 197 ASN A C 1
ATOM 1560 O O . ASN A 1 197 ? -7.499 -1.616 13.246 1.00 80.25 197 ASN A O 1
ATOM 1564 N N . VAL A 1 198 ? -8.396 -0.260 14.800 1.00 87.06 198 VAL A N 1
ATOM 1565 C CA . VAL A 1 198 ? -8.013 -1.070 15.968 1.00 87.06 198 VAL A CA 1
ATOM 1566 C C . VAL A 1 198 ? -8.668 -2.455 15.920 1.00 87.06 198 VAL A C 1
ATOM 1568 O O . VAL A 1 198 ? -7.982 -3.468 16.063 1.00 87.06 198 VAL A O 1
ATOM 1571 N N . ILE A 1 199 ? -9.977 -2.526 15.657 1.00 87.56 199 ILE A N 1
ATOM 1572 C CA . ILE A 1 199 ? -10.701 -3.799 15.532 1.00 87.56 199 ILE A CA 1
ATOM 1573 C C . ILE A 1 199 ? -10.179 -4.595 14.334 1.00 87.56 199 ILE A C 1
ATOM 1575 O O . ILE A 1 199 ? -9.911 -5.791 14.452 1.00 87.56 199 ILE A O 1
ATOM 1579 N N . GLN A 1 200 ? -9.990 -3.940 13.187 1.00 85.75 200 GLN A N 1
ATOM 1580 C CA . GLN A 1 200 ? -9.494 -4.579 11.973 1.00 85.75 200 GLN A CA 1
ATOM 1581 C C . GLN A 1 200 ? -8.109 -5.216 12.180 1.00 85.75 200 GLN A C 1
ATOM 1583 O O . GLN A 1 200 ? -7.862 -6.320 11.691 1.00 85.75 200 GLN A O 1
ATOM 1588 N N . LEU A 1 201 ? -7.216 -4.550 12.914 1.00 88.31 201 LEU A N 1
ATOM 1589 C CA . LEU A 1 201 ? -5.877 -5.052 13.225 1.00 88.31 201 LEU A CA 1
ATOM 1590 C C . LEU A 1 201 ? -5.900 -6.376 14.000 1.00 88.31 201 LEU A C 1
ATOM 1592 O O . LEU A 1 201 ? -5.076 -7.247 13.718 1.00 88.31 201 LEU A O 1
ATOM 1596 N N . VAL A 1 202 ? -6.856 -6.548 14.918 1.00 90.06 202 VAL A N 1
ATOM 1597 C CA . VAL A 1 202 ? -7.035 -7.793 15.688 1.00 90.06 202 VAL A CA 1
ATOM 1598 C C . VAL A 1 202 ? -7.795 -8.851 14.888 1.00 90.06 202 VAL A C 1
ATOM 1600 O O . VAL A 1 202 ? -7.478 -10.036 14.953 1.00 90.06 202 VAL A O 1
ATOM 1603 N N . MET A 1 203 ? -8.791 -8.446 14.096 1.00 86.12 203 MET A N 1
ATOM 1604 C CA . MET A 1 203 ? -9.633 -9.378 13.332 1.00 86.12 203 MET A CA 1
ATOM 1605 C C . MET A 1 203 ? -8.963 -9.924 12.064 1.00 86.12 203 MET A C 1
ATOM 1607 O O . MET A 1 203 ? -9.454 -10.906 11.505 1.00 86.12 203 MET A O 1
ATOM 1611 N N . GLY A 1 204 ? -7.862 -9.313 11.625 1.00 82.19 204 GLY A N 1
ATOM 1612 C CA . GLY A 1 204 ? -7.148 -9.656 10.399 1.00 82.19 204 GLY A CA 1
ATOM 1613 C C . GLY A 1 204 ? -7.246 -8.520 9.380 1.00 82.19 204 GLY A C 1
ATOM 1614 O O . GLY A 1 204 ? -8.255 -8.418 8.674 1.00 82.19 204 GLY A O 1
ATOM 1615 N N . PRO A 1 205 ? -6.222 -7.654 9.277 1.00 81.19 205 PRO A N 1
ATOM 1616 C CA . PRO A 1 205 ? -6.280 -6.508 8.387 1.00 81.19 205 PRO A CA 1
ATOM 1617 C C . PRO A 1 205 ? -6.136 -6.907 6.923 1.00 81.19 205 PRO A C 1
ATOM 1619 O O . PRO A 1 205 ? -5.454 -7.872 6.575 1.00 81.19 205 PRO A O 1
ATOM 1622 N N . ARG A 1 206 ? -6.732 -6.095 6.043 1.00 77.12 206 ARG A N 1
ATOM 1623 C CA . ARG A 1 206 ? -6.444 -6.176 4.612 1.00 77.12 206 ARG A CA 1
ATOM 1624 C C . ARG A 1 206 ? -5.110 -5.511 4.356 1.00 77.12 206 ARG A C 1
ATOM 1626 O O . ARG A 1 206 ? -4.971 -4.298 4.510 1.00 77.12 206 ARG A O 1
ATOM 1633 N N . LEU A 1 207 ? -4.141 -6.315 3.957 1.00 84.62 207 LEU A N 1
ATOM 1634 C CA . LEU A 1 207 ? -2.841 -5.799 3.585 1.00 84.62 207 LEU A CA 1
ATOM 1635 C C . LEU A 1 207 ? -2.872 -5.331 2.135 1.00 84.62 207 LEU A C 1
ATOM 1637 O O . LEU A 1 207 ? -3.561 -5.894 1.288 1.00 84.62 207 LEU A O 1
ATOM 1641 N N . SER A 1 208 ? -2.115 -4.285 1.850 1.00 84.31 208 SER A N 1
ATOM 1642 C CA . SER A 1 208 ? -1.825 -3.836 0.497 1.00 84.31 208 SER A CA 1
ATOM 1643 C C . SER A 1 208 ? -0.325 -3.860 0.257 1.00 84.31 208 SER A C 1
ATOM 1645 O O . SER A 1 208 ? 0.478 -3.792 1.186 1.00 84.31 208 SER A O 1
ATOM 1647 N N . GLN A 1 209 ? 0.055 -3.937 -1.006 1.00 84.50 209 GLN A N 1
ATOM 1648 C CA . GLN A 1 209 ? 1.433 -3.855 -1.468 1.00 84.50 209 GLN A CA 1
ATOM 1649 C C . GLN A 1 209 ? 1.581 -2.688 -2.447 1.00 84.50 209 GLN A C 1
ATOM 1651 O O . GLN A 1 209 ? 0.596 -2.187 -3.001 1.00 84.50 209 GLN A O 1
ATOM 1656 N N . ARG A 1 210 ? 2.818 -2.232 -2.660 1.00 83.81 210 ARG A N 1
ATOM 1657 C CA . ARG A 1 210 ? 3.111 -1.244 -3.705 1.00 83.81 210 ARG A CA 1
ATOM 1658 C C . ARG A 1 210 ? 3.213 -1.925 -5.062 1.00 83.81 210 ARG A C 1
ATOM 1660 O O . ARG A 1 210 ? 3.951 -2.894 -5.217 1.00 83.81 210 ARG A O 1
ATOM 1667 N N . GLY A 1 211 ? 2.520 -1.367 -6.049 1.00 82.75 211 GLY A N 1
ATOM 1668 C CA . GLY A 1 211 ? 2.431 -1.930 -7.391 1.00 82.75 211 GLY A CA 1
ATOM 1669 C C . GLY A 1 211 ? 1.620 -3.222 -7.445 1.00 82.75 211 GLY A C 1
ATOM 1670 O O . GLY A 1 211 ? 0.990 -3.625 -6.474 1.00 82.75 211 GLY A O 1
ATOM 1671 N N . SER A 1 212 ? 1.606 -3.856 -8.614 1.00 84.25 212 SER A N 1
ATOM 1672 C CA . SER A 1 212 ? 0.969 -5.152 -8.857 1.00 84.25 212 SER A CA 1
ATOM 1673 C C . SER A 1 212 ? 1.870 -5.999 -9.746 1.00 84.25 212 SER A C 1
ATOM 1675 O O . SER A 1 212 ? 2.535 -5.470 -10.644 1.00 84.25 212 SER A O 1
ATOM 1677 N N . TRP A 1 213 ? 1.825 -7.322 -9.563 1.00 84.56 213 TRP A N 1
ATOM 1678 C CA . TRP A 1 213 ? 2.492 -8.266 -10.460 1.00 84.56 213 TRP A CA 1
ATOM 1679 C C . TRP A 1 213 ? 2.038 -8.091 -11.912 1.00 84.56 213 TRP A C 1
ATOM 1681 O O . TRP A 1 213 ? 2.845 -8.149 -12.836 1.00 84.56 213 TRP A O 1
ATOM 1691 N N . THR A 1 214 ? 0.753 -7.794 -12.126 1.00 87.75 214 THR A N 1
ATOM 1692 C CA . THR A 1 214 ? 0.200 -7.582 -13.470 1.00 87.75 214 THR A CA 1
ATOM 1693 C C . THR A 1 214 ? 0.842 -6.397 -14.177 1.00 87.75 214 THR A C 1
ATOM 1695 O O . THR A 1 214 ? 1.112 -6.465 -15.375 1.00 87.75 214 THR A O 1
ATOM 1698 N N . ASP A 1 215 ? 1.083 -5.309 -13.448 1.00 87.75 215 ASP A N 1
ATOM 1699 C CA . ASP A 1 215 ? 1.657 -4.091 -14.013 1.00 87.75 215 ASP A CA 1
ATOM 1700 C C . ASP A 1 215 ? 3.146 -4.286 -14.304 1.00 87.75 215 ASP A C 1
ATOM 1702 O O . ASP A 1 215 ? 3.622 -3.904 -15.373 1.00 87.75 215 ASP A O 1
ATOM 1706 N N . TYR A 1 216 ? 3.855 -4.976 -13.407 1.00 90.00 216 TYR A N 1
ATOM 1707 C CA . TYR A 1 216 ? 5.240 -5.377 -13.629 1.00 90.00 216 TYR A CA 1
ATOM 1708 C C . TYR A 1 216 ? 5.386 -6.284 -14.864 1.00 90.00 216 TYR A C 1
ATOM 1710 O O . TYR A 1 216 ? 6.227 -6.017 -15.720 1.00 90.00 216 TYR A O 1
ATOM 1718 N N . VAL A 1 217 ? 4.540 -7.311 -15.023 1.00 91.94 217 VAL A N 1
ATOM 1719 C CA . VAL A 1 217 ? 4.581 -8.213 -16.191 1.00 91.94 217 VAL A CA 1
ATOM 1720 C C . VAL A 1 217 ? 4.334 -7.450 -17.495 1.00 91.94 217 VAL A C 1
ATOM 1722 O O . VAL A 1 217 ? 5.045 -7.677 -18.473 1.00 91.94 217 VAL A O 1
ATOM 1725 N N . LYS A 1 218 ? 3.381 -6.509 -17.517 1.00 92.81 218 LYS A N 1
ATOM 1726 C CA . LYS A 1 218 ? 3.126 -5.654 -18.690 1.00 92.81 218 LYS A CA 1
ATOM 1727 C C . LYS A 1 218 ? 4.339 -4.789 -19.042 1.00 92.81 218 LYS A C 1
ATOM 1729 O O . LYS A 1 218 ? 4.721 -4.731 -20.210 1.00 92.81 218 LYS A O 1
ATOM 1734 N N . ALA A 1 219 ? 4.960 -4.152 -18.048 1.00 94.06 219 ALA A N 1
ATOM 1735 C CA . ALA A 1 219 ? 6.156 -3.337 -18.256 1.00 94.06 219 ALA A CA 1
ATOM 1736 C C . ALA A 1 219 ? 7.341 -4.182 -18.757 1.00 94.06 219 ALA A C 1
ATOM 1738 O O . ALA A 1 219 ? 8.026 -3.790 -19.700 1.00 94.06 219 ALA A O 1
ATOM 1739 N N . THR A 1 220 ? 7.529 -5.385 -18.207 1.00 94.62 220 THR A N 1
ATOM 1740 C CA . THR A 1 220 ? 8.565 -6.327 -18.656 1.00 94.62 220 THR A CA 1
ATOM 1741 C C . THR A 1 220 ? 8.311 -6.845 -20.068 1.00 94.62 220 THR A C 1
ATOM 1743 O O . THR A 1 220 ? 9.247 -6.923 -20.858 1.00 94.62 220 THR A O 1
ATOM 1746 N N . ALA A 1 221 ? 7.062 -7.125 -20.444 1.00 95.56 221 ALA A N 1
ATOM 1747 C CA . ALA A 1 221 ? 6.724 -7.487 -21.819 1.00 95.56 221 ALA A CA 1
ATOM 1748 C C . ALA A 1 221 ? 7.074 -6.359 -22.808 1.00 95.56 221 ALA A C 1
ATOM 1750 O O . ALA A 1 221 ? 7.664 -6.622 -23.856 1.00 95.56 221 ALA A O 1
ATOM 1751 N N . LEU A 1 222 ? 6.789 -5.100 -22.450 1.00 96.06 222 LEU A N 1
ATOM 1752 C CA . LEU A 1 222 ? 7.191 -3.933 -23.241 1.00 96.06 222 LEU A CA 1
ATOM 1753 C C . LEU A 1 222 ? 8.721 -3.779 -23.311 1.00 96.06 222 LEU A C 1
ATOM 1755 O O . LEU A 1 222 ? 9.260 -3.460 -24.373 1.00 96.06 222 LEU A O 1
ATOM 1759 N N . ALA A 1 223 ? 9.434 -4.050 -22.216 1.00 96.00 223 ALA A N 1
ATOM 1760 C CA . ALA A 1 223 ? 10.894 -4.027 -22.188 1.00 96.00 223 ALA A CA 1
ATOM 1761 C C . ALA A 1 223 ? 11.491 -5.076 -23.134 1.00 96.00 223 ALA A C 1
ATOM 1763 O O . ALA A 1 223 ? 12.361 -4.753 -23.941 1.00 96.00 223 ALA A O 1
ATOM 1764 N N . LEU A 1 224 ? 10.981 -6.311 -23.094 1.00 96.19 224 LEU A N 1
ATOM 1765 C CA . LEU A 1 224 ? 11.398 -7.389 -23.992 1.00 96.19 224 LEU A CA 1
ATOM 1766 C C . LEU A 1 224 ? 11.080 -7.060 -25.452 1.00 96.19 224 LEU A C 1
ATOM 1768 O O . LEU A 1 224 ? 11.931 -7.250 -26.319 1.00 96.19 224 LEU A O 1
ATOM 1772 N N . PHE A 1 225 ? 9.901 -6.500 -25.728 1.00 95.25 225 PHE A N 1
ATOM 1773 C CA . PHE A 1 225 ? 9.558 -6.006 -27.060 1.00 95.25 225 PHE A CA 1
ATOM 1774 C C . PHE A 1 225 ? 10.553 -4.940 -27.541 1.00 95.25 225 PHE A C 1
ATOM 1776 O O . PHE A 1 225 ? 11.030 -5.002 -28.673 1.00 95.25 225 PHE A O 1
ATOM 1783 N N . THR A 1 226 ? 10.927 -4.001 -26.670 1.00 94.38 226 THR A N 1
ATOM 1784 C CA . THR A 1 226 ? 11.904 -2.953 -26.990 1.00 94.38 226 THR A CA 1
ATOM 1785 C C . THR A 1 226 ? 13.293 -3.541 -27.250 1.00 94.38 226 THR A C 1
ATOM 1787 O O . THR A 1 226 ? 13.947 -3.152 -28.215 1.00 94.38 226 THR A O 1
ATOM 1790 N N . VAL A 1 227 ? 13.729 -4.530 -26.462 1.00 94.69 227 VAL A N 1
ATOM 1791 C CA . VAL A 1 227 ? 14.979 -5.273 -26.707 1.00 94.69 227 VAL A CA 1
ATOM 1792 C C . VAL A 1 227 ? 14.960 -5.925 -28.090 1.00 94.69 227 VAL A C 1
ATOM 1794 O O . VAL A 1 227 ? 15.907 -5.756 -28.860 1.00 94.69 227 VAL A O 1
ATOM 1797 N N . LEU A 1 228 ? 13.875 -6.625 -28.435 1.00 93.06 228 LEU A N 1
ATOM 1798 C CA . LEU A 1 228 ? 13.715 -7.249 -29.749 1.00 93.06 228 LEU A CA 1
ATOM 1799 C C . LEU A 1 228 ? 13.743 -6.200 -30.867 1.00 93.06 228 LEU A C 1
ATOM 1801 O O . LEU A 1 228 ? 14.457 -6.379 -31.851 1.00 93.06 228 LEU A O 1
ATOM 1805 N N . TYR A 1 229 ? 13.045 -5.076 -30.702 1.00 91.56 229 TYR A N 1
ATOM 1806 C CA . TYR A 1 229 ? 13.057 -3.982 -31.672 1.00 91.56 229 TYR A CA 1
ATOM 1807 C C . TYR A 1 229 ? 14.473 -3.431 -31.908 1.00 91.56 229 TYR A C 1
ATOM 1809 O O . TYR A 1 229 ? 14.881 -3.245 -33.055 1.00 91.56 229 TYR A O 1
ATOM 1817 N N . VAL A 1 230 ? 15.257 -3.228 -30.844 1.00 90.69 230 VAL A N 1
ATOM 1818 C CA . VAL A 1 230 ? 16.646 -2.747 -30.945 1.00 90.69 230 VAL A CA 1
ATOM 1819 C C . VAL A 1 230 ? 17.543 -3.767 -31.655 1.00 90.69 230 VAL A C 1
ATOM 1821 O O . VAL A 1 230 ? 18.332 -3.382 -32.522 1.00 90.69 230 VAL A O 1
ATOM 1824 N N . LEU A 1 231 ? 17.413 -5.059 -31.330 1.00 89.25 231 LEU A N 1
ATOM 1825 C CA . LEU A 1 231 ? 18.204 -6.134 -31.944 1.00 89.25 231 LEU A CA 1
ATOM 1826 C C . LEU A 1 231 ? 17.872 -6.331 -33.430 1.00 89.25 231 LEU A C 1
ATOM 1828 O O . LEU A 1 231 ? 18.775 -6.496 -34.251 1.00 89.25 231 LEU A O 1
ATOM 1832 N N . PHE A 1 232 ? 16.588 -6.282 -33.788 1.00 86.88 232 PHE A N 1
ATOM 1833 C CA . PHE A 1 232 ? 16.100 -6.591 -35.134 1.00 86.88 232 PHE A CA 1
ATOM 1834 C C . PHE A 1 232 ? 15.849 -5.359 -36.008 1.00 86.88 232 PHE A C 1
ATOM 1836 O O . PHE A 1 232 ? 15.382 -5.496 -37.137 1.00 86.88 232 PHE A O 1
ATOM 1843 N N . TYR A 1 233 ? 16.202 -4.154 -35.556 1.00 86.00 233 TYR A N 1
ATOM 1844 C CA . TYR A 1 233 ? 15.868 -2.907 -36.253 1.00 86.00 233 TYR A CA 1
ATOM 1845 C C . TYR A 1 233 ? 16.301 -2.874 -37.728 1.00 86.00 233 TYR A C 1
ATOM 1847 O O . TYR A 1 233 ? 15.536 -2.428 -38.582 1.00 86.00 233 TYR A O 1
ATOM 1855 N N . LYS A 1 234 ? 17.502 -3.381 -38.047 1.00 82.62 234 LYS A N 1
ATOM 1856 C CA . LYS A 1 234 ? 18.007 -3.414 -39.431 1.00 82.62 234 LYS A CA 1
ATOM 1857 C C . LYS A 1 234 ? 17.143 -4.322 -40.306 1.00 82.62 234 LYS A C 1
ATOM 1859 O O . LYS A 1 234 ? 16.801 -3.949 -41.422 1.00 82.62 234 LYS A O 1
ATOM 1864 N N . GLN A 1 235 ? 16.749 -5.478 -39.772 1.00 84.12 235 GLN A N 1
ATOM 1865 C CA . GLN A 1 235 ? 15.885 -6.432 -40.465 1.00 84.12 235 GLN A CA 1
ATOM 1866 C C . GLN A 1 235 ? 14.469 -5.877 -40.634 1.00 84.12 235 GLN A C 1
ATOM 1868 O O . GLN A 1 235 ? 13.878 -6.050 -41.690 1.00 84.12 235 GLN A O 1
ATOM 1873 N N . LEU A 1 236 ? 13.945 -5.156 -39.638 1.00 83.00 236 LEU A N 1
ATOM 1874 C CA . LEU A 1 236 ? 12.637 -4.501 -39.720 1.00 83.00 236 LEU A CA 1
ATOM 1875 C C . LEU A 1 236 ? 12.617 -3.384 -40.768 1.00 83.00 236 LEU A C 1
ATOM 1877 O O . LEU A 1 236 ? 11.667 -3.289 -41.543 1.00 83.00 236 LEU A O 1
ATOM 1881 N N . LEU A 1 237 ? 13.670 -2.562 -40.831 1.00 81.31 237 LEU A N 1
ATOM 1882 C CA . LEU A 1 237 ? 13.811 -1.567 -41.895 1.00 81.31 237 LEU A CA 1
ATOM 1883 C C . LEU A 1 237 ? 13.881 -2.230 -43.270 1.00 81.31 237 LEU A C 1
ATOM 1885 O O . LEU A 1 237 ? 13.207 -1.780 -44.193 1.00 81.31 237 LEU A O 1
ATOM 1889 N N . GLN A 1 238 ? 14.643 -3.314 -43.403 1.00 77.88 238 GLN A N 1
ATOM 1890 C CA . GLN A 1 238 ? 14.769 -4.024 -44.671 1.00 77.88 238 GLN A CA 1
ATOM 1891 C C . GLN A 1 238 ? 13.464 -4.721 -45.081 1.00 77.88 238 GLN A C 1
ATOM 1893 O O . GLN A 1 238 ? 13.044 -4.605 -46.226 1.00 77.88 238 GLN A O 1
ATOM 1898 N N . ALA A 1 239 ? 12.749 -5.344 -44.142 1.00 79.50 239 ALA A N 1
ATOM 1899 C CA . ALA A 1 239 ? 11.424 -5.911 -44.379 1.00 79.50 239 ALA A CA 1
ATOM 1900 C C . ALA A 1 239 ? 10.414 -4.838 -44.819 1.00 79.50 239 ALA A C 1
ATOM 1902 O O . ALA A 1 239 ? 9.646 -5.056 -45.755 1.00 79.50 239 ALA A O 1
ATOM 1903 N N . ARG A 1 240 ? 10.450 -3.648 -44.201 1.00 79.19 240 ARG A N 1
ATOM 1904 C CA . ARG A 1 240 ? 9.634 -2.499 -44.621 1.00 79.19 240 ARG A CA 1
ATOM 1905 C C . ARG A 1 240 ? 9.957 -2.069 -46.054 1.00 79.19 240 ARG A C 1
ATOM 1907 O O . ARG A 1 240 ? 9.040 -1.742 -46.800 1.00 79.19 240 ARG A O 1
ATOM 1914 N N . MET A 1 241 ? 11.230 -2.069 -46.445 1.00 76.44 241 MET A N 1
ATOM 1915 C CA . MET A 1 241 ? 11.638 -1.733 -47.813 1.00 76.44 241 MET A CA 1
ATOM 1916 C C . MET A 1 241 ? 11.209 -2.801 -48.825 1.00 76.44 241 MET A C 1
ATOM 1918 O O . MET A 1 241 ? 10.663 -2.441 -49.863 1.00 76.44 241 MET A O 1
ATOM 1922 N N . ASN A 1 242 ? 11.355 -4.088 -48.497 1.00 76.25 242 ASN A N 1
ATOM 1923 C CA . ASN A 1 242 ? 10.860 -5.208 -49.312 1.00 76.25 242 ASN A CA 1
ATOM 1924 C C . ASN A 1 242 ? 9.347 -5.150 -49.542 1.00 76.25 242 ASN A C 1
ATOM 1926 O O . ASN A 1 242 ? 8.865 -5.567 -50.589 1.00 76.25 242 ASN A O 1
ATOM 1930 N N . TRP A 1 243 ? 8.594 -4.624 -48.576 1.00 75.88 243 TRP A N 1
ATOM 1931 C CA . TRP A 1 243 ? 7.155 -4.424 -48.726 1.00 75.88 243 TRP A CA 1
ATOM 1932 C C . TRP A 1 243 ? 6.806 -3.261 -49.666 1.00 75.88 243 TRP A C 1
ATOM 1934 O O . TRP A 1 243 ? 5.808 -3.311 -50.379 1.00 75.88 243 TRP A O 1
ATOM 1944 N N . LEU A 1 244 ? 7.603 -2.190 -49.646 1.00 74.44 244 LEU A N 1
ATOM 1945 C CA . LEU A 1 244 ? 7.322 -0.958 -50.388 1.00 74.44 244 LEU A CA 1
ATOM 1946 C C . LEU A 1 244 ? 7.883 -0.966 -51.818 1.00 74.44 244 LEU A C 1
ATOM 1948 O O . LEU A 1 244 ? 7.373 -0.239 -52.668 1.00 74.44 244 LEU A O 1
ATOM 1952 N N . VAL A 1 245 ? 8.933 -1.745 -52.088 1.00 73.25 245 VAL A N 1
ATOM 1953 C CA . VAL A 1 245 ? 9.684 -1.708 -53.350 1.00 73.25 245 VAL A CA 1
ATOM 1954 C C . VAL A 1 245 ? 9.913 -3.125 -53.877 1.00 73.25 245 VAL A C 1
ATOM 1956 O O . VAL A 1 245 ? 10.325 -4.014 -53.139 1.00 73.25 245 VAL A O 1
ATOM 1959 N N . LYS A 1 246 ? 9.686 -3.315 -55.183 1.00 59.09 246 LYS A N 1
ATOM 1960 C CA . LYS A 1 246 ? 9.767 -4.615 -55.875 1.00 59.09 246 LYS A CA 1
ATOM 1961 C C . LYS A 1 246 ? 11.164 -5.266 -55.816 1.00 59.09 246 LYS A C 1
ATOM 1963 O O . LYS A 1 246 ? 11.236 -6.486 -55.765 1.00 59.09 246 LYS A O 1
ATOM 1968 N N . ASP A 1 247 ? 12.227 -4.458 -55.731 1.00 65.06 247 ASP A N 1
ATOM 1969 C CA . ASP A 1 247 ? 13.632 -4.881 -55.559 1.00 65.06 247 ASP A CA 1
ATOM 1970 C C . ASP A 1 247 ? 14.201 -4.456 -54.186 1.00 65.06 247 ASP A C 1
ATOM 1972 O O . ASP A 1 247 ? 15.290 -3.889 -54.074 1.00 65.06 247 ASP A O 1
ATOM 1976 N N . GLY A 1 248 ? 13.440 -4.674 -53.109 1.00 59.09 248 GLY A N 1
ATOM 1977 C CA . GLY A 1 248 ? 13.802 -4.187 -51.772 1.00 59.09 248 GLY A CA 1
ATOM 1978 C C . GLY A 1 248 ? 15.106 -4.748 -51.188 1.00 59.09 248 GLY A C 1
ATOM 1979 O O . GLY A 1 248 ? 15.725 -4.082 -50.359 1.00 59.09 248 GLY A O 1
ATOM 1980 N N . GLU A 1 249 ? 15.589 -5.910 -51.649 1.00 59.34 249 GLU A N 1
ATOM 1981 C CA . GLU A 1 249 ? 16.845 -6.493 -51.152 1.00 59.34 249 GLU A CA 1
ATOM 1982 C C . GLU A 1 249 ? 18.079 -5.643 -51.494 1.00 59.34 249 GLU A C 1
ATOM 1984 O O . GLU A 1 249 ? 19.071 -5.686 -50.766 1.00 59.34 249 GLU A O 1
ATOM 1989 N N . GLN A 1 250 ? 18.007 -4.837 -52.562 1.00 58.62 250 GLN A N 1
ATOM 1990 C CA . GLN A 1 250 ? 19.067 -3.906 -52.970 1.00 58.62 250 GLN A CA 1
ATOM 1991 C C . GLN A 1 250 ? 18.808 -2.461 -52.510 1.00 58.62 250 GLN A C 1
ATOM 1993 O O . GLN A 1 250 ? 19.648 -1.585 -52.720 1.00 58.62 250 GLN A O 1
ATOM 1998 N N . ALA A 1 251 ? 17.662 -2.191 -51.877 1.00 60.44 251 ALA A N 1
ATOM 1999 C CA . ALA A 1 251 ? 17.272 -0.851 -51.465 1.00 60.44 251 ALA A CA 1
ATOM 2000 C C . ALA A 1 251 ? 17.903 -0.484 -50.112 1.00 60.44 251 ALA A C 1
ATOM 2002 O O . ALA A 1 251 ? 17.560 -1.038 -49.066 1.00 60.44 251 ALA A O 1
ATOM 2003 N N . GLN A 1 252 ? 18.819 0.488 -50.117 1.00 65.62 252 GLN A N 1
ATOM 2004 C CA . GLN A 1 252 ? 19.426 1.006 -48.892 1.00 65.62 252 GLN A CA 1
ATOM 2005 C C . GLN A 1 252 ? 18.452 1.965 -48.174 1.00 65.62 252 GLN A C 1
ATOM 2007 O O . GLN A 1 252 ? 17.885 2.850 -48.820 1.00 65.62 252 GLN A O 1
ATOM 2012 N N . PRO A 1 253 ? 18.232 1.821 -46.853 1.00 67.88 253 PRO A N 1
ATOM 2013 C CA . PRO A 1 253 ? 17.384 2.741 -46.100 1.00 67.88 253 PRO A CA 1
ATOM 2014 C C . PRO A 1 253 ? 17.984 4.152 -46.091 1.00 67.88 253 PRO A C 1
ATOM 2016 O O . PRO A 1 253 ? 19.198 4.316 -45.983 1.00 67.88 253 PRO A O 1
ATOM 2019 N N . SER A 1 254 ? 17.129 5.174 -46.180 1.00 77.62 254 SER A N 1
ATOM 2020 C CA . SER A 1 254 ? 17.563 6.574 -46.127 1.00 77.62 254 SER A CA 1
ATOM 2021 C C . SER A 1 254 ? 18.043 6.963 -44.727 1.00 77.62 254 SER A C 1
ATOM 2023 O O . SER A 1 254 ? 17.515 6.465 -43.727 1.00 77.62 254 SER A O 1
ATOM 2025 N N . ASP A 1 255 ? 18.971 7.918 -44.634 1.00 80.75 255 ASP A N 1
ATOM 2026 C CA . ASP A 1 255 ? 19.510 8.401 -43.351 1.00 80.75 255 ASP A CA 1
ATOM 2027 C C . ASP A 1 255 ? 18.416 8.916 -42.405 1.00 80.75 255 ASP A C 1
ATOM 2029 O O . ASP A 1 255 ? 18.470 8.687 -41.198 1.00 80.75 255 ASP A O 1
ATOM 2033 N N . ILE A 1 256 ? 17.363 9.532 -42.954 1.00 80.50 256 ILE A N 1
ATOM 2034 C CA . ILE A 1 256 ? 16.190 9.985 -42.191 1.00 80.50 256 ILE A CA 1
ATOM 2035 C C . ILE A 1 256 ? 15.457 8.797 -41.558 1.00 80.50 256 ILE A C 1
ATOM 2037 O O . ILE A 1 256 ? 15.054 8.868 -40.399 1.00 80.50 256 ILE A O 1
ATOM 2041 N N . SER A 1 257 ? 15.290 7.690 -42.289 1.00 80.62 257 SER A N 1
ATOM 2042 C CA . SER A 1 257 ? 14.615 6.496 -41.764 1.00 80.62 257 SER A CA 1
ATOM 2043 C C . SER A 1 257 ? 15.421 5.814 -40.655 1.00 80.62 257 SER A C 1
ATOM 2045 O O . SER A 1 257 ? 14.850 5.355 -39.665 1.00 80.62 257 SER A O 1
ATOM 2047 N N . VAL A 1 258 ? 16.751 5.820 -40.779 1.00 83.31 258 VAL A N 1
ATOM 2048 C CA . VAL A 1 258 ? 17.671 5.338 -39.745 1.00 83.31 258 VAL A CA 1
ATOM 2049 C C . VAL A 1 258 ? 17.610 6.240 -38.513 1.00 83.31 258 VAL A C 1
ATOM 2051 O O . VAL A 1 258 ? 17.421 5.740 -37.405 1.00 83.31 258 VAL A O 1
ATOM 2054 N N . ALA A 1 259 ? 17.697 7.560 -38.692 1.00 84.50 259 ALA A N 1
ATOM 2055 C CA . ALA A 1 259 ? 17.600 8.528 -37.602 1.00 84.50 259 ALA A CA 1
ATOM 2056 C C . ALA A 1 259 ? 16.264 8.410 -36.851 1.00 84.50 259 ALA A C 1
ATOM 2058 O O . ALA A 1 259 ? 16.251 8.349 -35.622 1.00 84.50 259 ALA A O 1
ATOM 2059 N N . ALA A 1 260 ? 15.149 8.289 -37.577 1.00 85.88 260 ALA A N 1
ATOM 2060 C CA . ALA A 1 260 ? 13.826 8.098 -36.991 1.00 85.88 260 ALA A CA 1
ATOM 2061 C C . ALA A 1 260 ? 13.734 6.804 -36.169 1.00 85.88 260 ALA A C 1
ATOM 2063 O O . ALA A 1 260 ? 13.169 6.811 -35.077 1.00 85.88 260 ALA A O 1
ATOM 2064 N N . ALA A 1 261 ? 14.321 5.705 -36.650 1.00 87.94 261 ALA A N 1
ATOM 2065 C CA . ALA A 1 261 ? 14.345 4.450 -35.907 1.00 87.94 261 ALA A CA 1
ATOM 2066 C C . ALA A 1 261 ? 15.177 4.554 -34.619 1.00 87.94 261 ALA A C 1
ATOM 2068 O O . ALA A 1 261 ? 14.744 4.062 -33.580 1.00 87.94 261 ALA A O 1
ATOM 2069 N N . LEU A 1 262 ? 16.331 5.231 -34.652 1.00 88.94 262 LEU A N 1
ATOM 2070 C CA . LEU A 1 262 ? 17.149 5.469 -33.456 1.00 88.94 262 LEU A CA 1
ATOM 2071 C C . LEU A 1 262 ? 16.400 6.323 -32.423 1.00 88.94 262 LEU A C 1
ATOM 2073 O O . LEU A 1 262 ? 16.346 5.961 -31.251 1.00 88.94 262 LEU A O 1
ATOM 2077 N N . VAL A 1 263 ? 15.748 7.407 -32.854 1.00 91.19 263 VAL A N 1
ATOM 2078 C CA . VAL A 1 263 ? 14.882 8.212 -31.975 1.00 91.19 263 VAL A CA 1
ATOM 2079 C C . VAL A 1 263 ? 13.733 7.364 -31.419 1.00 91.19 263 VAL A C 1
ATOM 2081 O O . VAL A 1 263 ? 13.445 7.427 -30.226 1.00 91.19 263 VAL A O 1
ATOM 2084 N N . GLY A 1 264 ? 13.124 6.514 -32.248 1.00 91.19 264 GLY A N 1
ATOM 2085 C CA . GLY A 1 264 ? 12.090 5.570 -31.827 1.00 91.19 264 GLY A CA 1
ATOM 2086 C C . GLY A 1 264 ? 12.564 4.617 -30.727 1.00 91.19 264 GLY A C 1
ATOM 2087 O O . GLY A 1 264 ? 11.850 4.422 -29.746 1.00 91.19 264 GLY A O 1
ATOM 2088 N N . MET A 1 265 ? 13.786 4.081 -30.828 1.00 93.75 265 MET A N 1
ATOM 2089 C CA . MET A 1 265 ? 14.379 3.249 -29.770 1.00 93.75 265 MET A CA 1
ATOM 2090 C C . MET A 1 265 ? 14.528 4.016 -28.456 1.00 93.75 265 MET A C 1
ATOM 2092 O O . MET A 1 265 ? 14.207 3.475 -27.396 1.00 93.75 265 MET A O 1
ATOM 2096 N N . LEU A 1 266 ? 14.997 5.267 -28.513 1.00 94.19 266 LEU A N 1
ATOM 2097 C CA . LEU A 1 266 ? 15.135 6.110 -27.325 1.00 94.19 266 LEU A CA 1
ATOM 2098 C C . LEU A 1 266 ? 13.780 6.338 -26.650 1.00 94.19 266 LEU A C 1
ATOM 2100 O O . LEU A 1 266 ? 13.652 6.148 -25.442 1.00 94.19 266 LEU A O 1
ATOM 2104 N N . LEU A 1 267 ? 12.767 6.706 -27.438 1.00 95.94 267 LEU A N 1
ATOM 2105 C CA . LEU A 1 267 ? 11.418 6.966 -26.941 1.00 95.94 267 LEU A CA 1
ATOM 2106 C C . LEU A 1 267 ? 10.780 5.709 -26.344 1.00 95.94 267 LEU A C 1
ATOM 2108 O O . LEU A 1 267 ? 10.214 5.783 -25.258 1.00 95.94 267 LEU A O 1
ATOM 2112 N N . LEU A 1 268 ? 10.919 4.549 -26.996 1.00 94.69 268 LEU A N 1
ATOM 2113 C CA . LEU A 1 268 ? 10.431 3.270 -26.466 1.00 94.69 268 LEU A CA 1
ATOM 2114 C C . LEU A 1 268 ? 11.133 2.884 -25.162 1.00 94.69 268 LEU A C 1
ATOM 2116 O O . LEU A 1 268 ? 10.489 2.422 -24.220 1.00 94.69 268 LEU A O 1
ATOM 2120 N N . THR A 1 269 ? 12.441 3.123 -25.075 1.00 94.81 269 THR A N 1
ATOM 2121 C CA . THR A 1 269 ? 13.210 2.885 -23.847 1.00 94.81 269 THR A CA 1
ATOM 2122 C C . THR A 1 269 ? 12.708 3.783 -22.711 1.00 94.81 269 THR A C 1
ATOM 2124 O O . THR A 1 269 ? 12.443 3.296 -21.612 1.00 94.81 269 THR A O 1
ATOM 2127 N N . GLY A 1 270 ? 12.486 5.074 -22.984 1.00 95.19 270 GLY A N 1
ATOM 2128 C CA . GLY A 1 270 ? 11.904 6.016 -22.023 1.00 95.19 270 GLY A CA 1
ATOM 2129 C C . GLY A 1 270 ? 10.478 5.644 -21.600 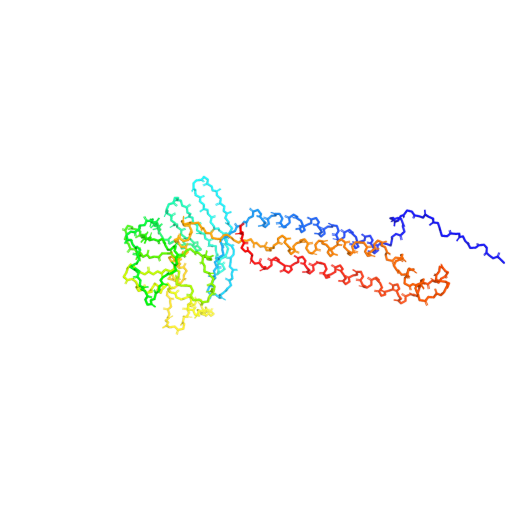1.00 95.19 270 GLY A C 1
ATOM 2130 O O . GLY A 1 270 ? 10.163 5.656 -20.411 1.00 95.19 270 GLY A O 1
ATOM 2131 N N . ALA A 1 271 ? 9.628 5.238 -22.546 1.00 95.44 271 ALA A N 1
ATOM 2132 C CA . ALA A 1 271 ? 8.269 4.772 -22.268 1.00 95.44 271 ALA A CA 1
ATOM 2133 C C . ALA A 1 271 ? 8.258 3.497 -21.409 1.00 95.44 271 ALA A C 1
ATOM 2135 O O . ALA A 1 271 ? 7.416 3.347 -20.521 1.00 95.44 271 ALA A O 1
ATOM 2136 N N . THR A 1 272 ? 9.219 2.598 -21.628 1.00 94.56 272 THR A N 1
ATOM 2137 C CA . THR A 1 272 ? 9.393 1.393 -20.809 1.00 94.56 272 THR A CA 1
ATOM 2138 C C . THR A 1 272 ? 9.770 1.760 -19.374 1.00 94.56 272 THR A C 1
ATOM 2140 O O . THR A 1 272 ? 9.139 1.273 -18.437 1.00 94.56 272 THR A O 1
ATOM 2143 N N . LEU A 1 273 ? 10.733 2.669 -19.185 1.00 95.12 273 LEU A N 1
ATOM 2144 C CA . LEU A 1 273 ? 11.101 3.165 -17.856 1.00 95.12 273 LEU A CA 1
ATOM 2145 C C . LEU A 1 273 ? 9.903 3.793 -17.140 1.00 95.12 273 LEU A C 1
ATOM 2147 O O . LEU A 1 273 ? 9.626 3.478 -15.984 1.00 95.12 273 LEU A O 1
ATOM 2151 N N . PHE A 1 274 ? 9.150 4.638 -17.838 1.00 94.31 274 PHE A N 1
ATOM 2152 C CA . PHE A 1 274 ? 7.952 5.258 -17.284 1.00 94.31 274 PHE A CA 1
ATOM 2153 C C . PHE A 1 274 ? 6.892 4.222 -16.876 1.00 94.31 274 PHE A C 1
ATOM 2155 O O . PHE A 1 274 ? 6.290 4.334 -15.807 1.00 94.31 274 PHE A O 1
ATOM 2162 N N . SER A 1 275 ? 6.723 3.166 -17.677 1.00 92.25 275 SER A N 1
ATOM 2163 C CA . SER A 1 275 ? 5.802 2.059 -17.388 1.00 92.25 275 SER A CA 1
ATOM 2164 C C . SER A 1 275 ? 6.187 1.278 -16.130 1.00 92.25 275 SER A C 1
ATOM 2166 O O . SER A 1 275 ? 5.302 0.792 -15.431 1.00 92.25 275 SER A O 1
ATOM 2168 N N . TYR A 1 276 ? 7.479 1.183 -15.809 1.00 92.44 276 TYR A N 1
ATOM 2169 C CA . TYR A 1 276 ? 7.943 0.597 -14.551 1.00 92.44 276 TYR A CA 1
ATOM 2170 C C . TYR A 1 276 ? 7.758 1.520 -13.339 1.00 92.44 276 TYR A C 1
ATOM 2172 O O . TYR A 1 276 ? 7.542 1.034 -12.231 1.00 92.44 276 TYR A O 1
ATOM 2180 N N . LEU A 1 277 ? 7.833 2.841 -13.526 1.00 91.50 277 LEU A N 1
ATOM 2181 C CA . LEU A 1 277 ? 7.725 3.817 -12.437 1.00 91.50 277 LEU A CA 1
ATOM 2182 C C . LEU A 1 277 ? 6.278 4.073 -12.002 1.00 91.50 277 LEU A C 1
ATOM 2184 O O . LEU A 1 277 ? 6.010 4.184 -10.806 1.00 91.50 277 LEU A O 1
ATOM 2188 N N . LEU A 1 278 ? 5.339 4.152 -12.949 1.00 88.00 278 LEU A N 1
ATOM 2189 C CA . LEU A 1 278 ? 3.933 4.463 -12.663 1.00 88.00 278 LEU A CA 1
ATOM 2190 C C . LEU A 1 278 ? 3.276 3.548 -11.611 1.00 88.00 278 LEU A C 1
ATOM 2192 O O . LEU A 1 278 ? 2.568 4.064 -10.748 1.00 88.00 278 LEU A O 1
ATOM 2196 N N . PRO A 1 279 ? 3.467 2.216 -11.630 1.00 84.69 279 PRO A N 1
ATOM 2197 C CA . PRO A 1 279 ? 2.835 1.331 -10.656 1.00 84.69 279 PRO A CA 1
ATOM 2198 C C . PRO A 1 279 ? 3.388 1.492 -9.238 1.00 84.69 279 PRO A C 1
ATOM 2200 O O . PRO A 1 279 ? 2.691 1.156 -8.286 1.00 84.69 279 PRO A O 1
ATOM 2203 N N . LEU A 1 280 ? 4.602 2.032 -9.064 1.00 81.81 280 LEU A N 1
ATOM 2204 C CA . LEU A 1 280 ? 5.226 2.179 -7.743 1.00 81.81 280 LEU A CA 1
ATOM 2205 C C . LEU A 1 280 ? 4.483 3.148 -6.818 1.00 81.81 280 LEU A C 1
ATOM 2207 O O . LEU A 1 280 ? 4.644 3.083 -5.599 1.00 81.81 280 LEU A O 1
ATOM 2211 N N . THR A 1 281 ? 3.680 4.045 -7.389 1.00 79.25 281 THR A N 1
ATOM 2212 C CA . THR A 1 281 ? 2.846 4.991 -6.638 1.00 79.25 281 THR A CA 1
ATOM 2213 C C . THR A 1 281 ? 1.484 4.407 -6.272 1.00 79.25 281 THR A C 1
ATOM 2215 O O . THR A 1 281 ? 0.775 4.974 -5.441 1.00 79.25 281 THR A O 1
ATOM 2218 N N . LYS A 1 282 ? 1.107 3.267 -6.862 1.00 82.00 282 LYS A N 1
ATOM 2219 C CA . LYS A 1 282 ? -0.175 2.612 -6.615 1.00 82.00 282 LYS A CA 1
ATOM 2220 C C . LYS A 1 282 ? -0.064 1.649 -5.441 1.00 82.00 282 LYS A C 1
ATOM 2222 O O . LYS A 1 282 ? 0.889 0.881 -5.336 1.00 82.00 282 LYS A O 1
ATOM 2227 N N . LEU A 1 283 ? -1.085 1.660 -4.591 1.00 79.69 283 LEU A N 1
ATOM 2228 C CA . LEU A 1 283 ? -1.289 0.661 -3.547 1.00 79.69 283 LEU A CA 1
ATOM 2229 C C . LEU A 1 283 ? -2.352 -0.315 -4.036 1.00 79.69 283 LEU A C 1
ATOM 2231 O O . LEU A 1 283 ? -3.449 0.111 -4.400 1.00 79.69 283 LEU A O 1
ATOM 2235 N N . THR A 1 284 ? -2.019 -1.601 -4.073 1.00 79.06 284 THR A N 1
ATOM 2236 C CA . THR A 1 284 ? -2.947 -2.653 -4.492 1.00 79.06 284 THR A CA 1
ATOM 2237 C C . THR A 1 284 ? -3.214 -3.613 -3.338 1.00 79.06 284 THR A C 1
ATOM 2239 O O . THR A 1 284 ? -2.283 -3.942 -2.598 1.00 79.06 284 THR A O 1
ATOM 2242 N N . PRO A 1 285 ? -4.470 -4.045 -3.137 1.00 74.50 285 PRO A N 1
ATOM 2243 C CA . PRO A 1 285 ? -4.790 -5.008 -2.094 1.00 74.50 285 PRO A CA 1
ATOM 2244 C C . PRO A 1 285 ? -4.112 -6.351 -2.382 1.00 74.50 285 PRO A C 1
ATOM 2246 O O . PRO A 1 285 ? -4.019 -6.784 -3.533 1.00 74.50 285 PRO A O 1
ATOM 2249 N N . VAL A 1 286 ? -3.642 -7.005 -1.324 1.00 74.62 286 VAL A N 1
ATOM 2250 C CA . VAL A 1 286 ? -3.185 -8.395 -1.356 1.00 74.62 286 VAL A CA 1
ATOM 2251 C C . VAL A 1 286 ? -4.416 -9.271 -1.128 1.00 74.62 286 VAL A C 1
ATOM 2253 O O . VAL A 1 286 ? -5.105 -9.098 -0.121 1.00 74.62 286 VAL A O 1
ATOM 2256 N N . TRP A 1 287 ? -4.715 -10.143 -2.090 1.00 57.47 287 TRP A N 1
ATOM 2257 C CA . TRP A 1 287 ? -5.824 -11.099 -2.034 1.00 57.47 287 TRP A CA 1
ATOM 2258 C C . TRP A 1 287 ? -5.340 -12.464 -1.561 1.00 57.47 287 TRP A C 1
ATOM 2260 O O . TRP A 1 287 ? -4.214 -12.844 -1.960 1.00 57.47 287 TRP A O 1
#

Radius of gyration: 29.33 Å; chains: 1; bounding box: 71×42×94 Å

pLDDT: mean 78.75, std 16.0, range [32.5, 96.5]